Protein AF-A0A9P0A9Q8-F1 (afdb_monomer_lite)

Structure (mmCIF, N/CA/C/O backbone):
data_AF-A0A9P0A9Q8-F1
#
_entry.id   AF-A0A9P0A9Q8-F1
#
loop_
_atom_site.group_PDB
_atom_site.id
_atom_site.type_symbol
_atom_site.label_atom_id
_atom_site.label_alt_id
_atom_site.label_comp_id
_atom_site.label_asym_id
_atom_site.label_entity_id
_atom_site.label_seq_id
_atom_site.pdbx_PDB_ins_code
_atom_site.Cartn_x
_atom_site.Cartn_y
_atom_site.Cartn_z
_atom_site.occupancy
_atom_site.B_iso_or_equiv
_atom_site.auth_seq_id
_atom_site.auth_comp_id
_atom_site.auth_asym_id
_atom_site.auth_atom_id
_atom_site.pdbx_PDB_model_num
ATOM 1 N N . MET A 1 1 ? 117.261 -25.943 25.178 1.00 34.69 1 MET A N 1
ATOM 2 C CA . MET A 1 1 ? 118.106 -25.324 24.130 1.00 34.69 1 MET A CA 1
ATOM 3 C C . MET A 1 1 ? 117.208 -24.436 23.273 1.00 34.69 1 MET A C 1
ATOM 5 O O . MET A 1 1 ? 116.091 -24.848 23.000 1.00 34.69 1 MET A O 1
ATOM 9 N N . LYS A 1 2 ? 117.637 -23.196 22.999 1.00 43.34 2 LYS A N 1
ATOM 10 C CA . LYS A 1 2 ? 116.862 -22.079 22.409 1.00 43.34 2 LYS A CA 1
ATOM 11 C C . LYS A 1 2 ? 116.167 -22.430 21.083 1.00 43.34 2 LYS A C 1
ATOM 13 O O . LYS A 1 2 ? 116.760 -23.162 20.303 1.00 43.34 2 LYS A O 1
ATOM 18 N N . LEU A 1 3 ? 115.035 -21.776 20.786 1.00 31.19 3 LEU A N 1
ATOM 19 C CA . LEU A 1 3 ? 114.834 -20.967 19.567 1.00 31.19 3 LEU A CA 1
ATOM 20 C C . LEU A 1 3 ? 113.543 -20.125 19.640 1.00 31.19 3 LEU A C 1
ATOM 22 O O . LEU A 1 3 ? 112.732 -20.263 20.548 1.00 31.19 3 LEU A O 1
ATOM 26 N N . HIS A 1 4 ? 113.464 -19.161 18.732 1.00 34.66 4 HIS A N 1
ATOM 27 C CA . HIS A 1 4 ? 112.861 -17.837 18.846 1.00 34.66 4 HIS A CA 1
ATOM 28 C C . HIS A 1 4 ? 111.824 -17.619 17.721 1.00 34.66 4 HIS A C 1
ATOM 30 O O . HIS A 1 4 ? 111.912 -18.270 16.687 1.00 34.66 4 HIS A O 1
ATOM 36 N N . CYS A 1 5 ? 111.001 -16.575 17.878 1.00 35.25 5 CYS A N 1
ATOM 37 C CA . CYS A 1 5 ? 110.480 -15.686 16.820 1.00 35.25 5 CYS A CA 1
ATOM 38 C C . CYS A 1 5 ? 109.130 -15.958 16.090 1.00 35.25 5 CYS A C 1
ATOM 40 O O . CYS A 1 5 ? 108.963 -16.885 15.309 1.00 35.25 5 CYS A O 1
ATOM 42 N N . SER A 1 6 ? 108.229 -14.980 16.302 1.00 36.12 6 SER A N 1
ATOM 43 C CA . SER A 1 6 ? 107.508 -14.126 15.325 1.00 36.12 6 SER A CA 1
ATOM 44 C C . SER A 1 6 ? 106.303 -14.623 14.501 1.00 36.12 6 SER A C 1
ATOM 46 O O . SER A 1 6 ? 106.448 -15.260 13.468 1.00 36.12 6 SER A O 1
ATOM 48 N N . LYS A 1 7 ? 105.124 -14.114 14.916 1.00 44.59 7 LYS A N 1
ATOM 49 C CA . LYS A 1 7 ? 104.084 -13.367 14.157 1.00 44.59 7 LYS A CA 1
ATOM 50 C C . LYS A 1 7 ? 103.981 -13.579 12.638 1.00 44.59 7 LYS A C 1
ATOM 52 O O . LYS A 1 7 ? 104.893 -13.173 11.937 1.00 44.59 7 LYS A O 1
ATOM 57 N N . TRP A 1 8 ? 102.757 -13.842 12.160 1.00 33.66 8 TRP A N 1
ATOM 58 C CA . TRP A 1 8 ? 102.160 -13.105 11.029 1.00 33.66 8 TRP A CA 1
ATOM 59 C C . TRP A 1 8 ? 100.666 -12.811 11.253 1.00 33.66 8 TRP A C 1
ATOM 61 O O . TRP A 1 8 ? 99.942 -13.586 11.871 1.00 33.66 8 TRP A O 1
ATOM 71 N N . ARG A 1 9 ? 100.260 -11.613 10.813 1.00 46.44 9 ARG A N 1
ATOM 72 C CA . ARG A 1 9 ? 98.947 -10.967 10.956 1.00 46.44 9 ARG A CA 1
ATOM 73 C C . ARG A 1 9 ? 98.056 -11.323 9.763 1.00 46.44 9 ARG A C 1
ATOM 75 O O . ARG A 1 9 ? 98.432 -11.001 8.642 1.00 46.44 9 ARG A O 1
ATOM 82 N N . SER A 1 10 ? 96.852 -11.835 10.003 1.00 43.28 10 SER A N 1
ATOM 83 C CA . SER A 1 10 ? 95.790 -11.903 8.981 1.00 43.28 10 SER A CA 1
ATOM 84 C C . SER A 1 10 ? 94.419 -12.163 9.627 1.00 43.28 10 SER A C 1
ATOM 86 O O . SER A 1 10 ? 93.754 -13.145 9.340 1.00 43.28 10 SER A O 1
ATOM 88 N N . GLY A 1 11 ? 93.999 -11.282 10.547 1.00 45.00 11 GLY A N 1
ATOM 89 C CA . GLY A 1 11 ? 92.686 -11.375 11.213 1.00 45.00 11 GLY A CA 1
ATOM 90 C C . GLY A 1 11 ? 91.667 -10.292 10.829 1.00 45.00 11 GLY A C 1
ATOM 91 O O . GLY A 1 11 ? 90.474 -10.504 11.000 1.00 45.00 11 GLY A O 1
ATOM 92 N N . CYS A 1 12 ? 92.086 -9.136 10.298 1.00 51.56 12 CYS A N 1
ATOM 93 C CA . CYS A 1 12 ? 91.191 -7.966 10.235 1.00 51.56 12 CYS A CA 1
ATOM 94 C C . CYS A 1 12 ? 90.348 -7.819 8.956 1.00 51.56 12 CYS A C 1
ATOM 96 O O . CYS A 1 12 ? 89.311 -7.169 9.013 1.00 51.56 12 CYS A O 1
ATOM 98 N N . ALA A 1 13 ? 90.722 -8.408 7.815 1.00 48.62 13 ALA A N 1
ATOM 99 C CA . ALA A 1 13 ? 89.947 -8.234 6.574 1.00 48.62 13 ALA A CA 1
ATOM 100 C C . ALA A 1 13 ? 88.711 -9.156 6.489 1.00 48.62 13 ALA A C 1
ATOM 102 O O . ALA A 1 13 ? 87.703 -8.794 5.889 1.00 48.62 13 ALA A O 1
ATOM 103 N N . TRP A 1 14 ? 88.760 -10.321 7.142 1.00 42.00 14 TRP A N 1
ATOM 104 C CA . TRP A 1 14 ? 87.655 -11.287 7.159 1.00 42.00 14 TRP A CA 1
ATOM 105 C C . TRP A 1 14 ? 86.498 -10.859 8.070 1.00 42.00 14 TRP A C 1
ATOM 107 O O . TRP A 1 14 ? 85.340 -11.133 7.768 1.00 42.00 14 TRP A O 1
ATOM 117 N N . LEU A 1 15 ? 86.786 -10.129 9.150 1.00 47.56 15 LEU A N 1
ATOM 118 C CA . LEU A 1 15 ? 85.760 -9.680 10.094 1.00 47.56 15 LEU A CA 1
ATOM 119 C C . LEU A 1 15 ? 84.823 -8.620 9.493 1.00 47.56 15 LEU A C 1
ATOM 121 O O . LEU A 1 15 ? 83.619 -8.696 9.725 1.00 47.56 15 LEU A O 1
ATOM 125 N N . HIS A 1 16 ? 85.327 -7.692 8.672 1.00 47.97 16 HIS A N 1
ATOM 126 C CA . HIS A 1 16 ? 84.487 -6.662 8.041 1.00 47.97 16 HIS A CA 1
ATOM 127 C C . HIS A 1 16 ? 83.590 -7.207 6.917 1.00 47.97 16 HIS A C 1
ATOM 129 O O . HIS A 1 16 ? 82.456 -6.756 6.770 1.00 47.97 16 HIS A O 1
ATOM 135 N N . PHE A 1 17 ? 84.055 -8.207 6.160 1.00 45.75 17 PHE A N 1
ATOM 136 C CA . PHE A 1 17 ? 83.265 -8.821 5.086 1.00 45.75 17 PHE A CA 1
ATOM 137 C C . PHE A 1 17 ? 82.135 -9.707 5.637 1.00 45.75 17 PHE A C 1
ATOM 139 O O . PHE A 1 17 ? 81.018 -9.685 5.126 1.00 45.75 17 PHE A O 1
ATOM 146 N N . ILE A 1 18 ? 82.389 -10.421 6.740 1.00 50.81 18 ILE A N 1
ATOM 147 C CA . ILE A 1 18 ? 81.377 -11.238 7.424 1.00 50.81 18 ILE A CA 1
ATOM 148 C C . ILE A 1 18 ? 80.288 -10.365 8.067 1.00 50.81 18 ILE A C 1
ATOM 150 O O . ILE A 1 18 ? 79.117 -10.724 7.989 1.00 50.81 18 ILE A O 1
ATOM 154 N N . HIS A 1 19 ? 80.631 -9.204 8.641 1.00 48.50 19 HIS A N 1
ATOM 155 C CA . HIS A 1 19 ? 79.625 -8.307 9.229 1.00 48.50 19 HIS A CA 1
ATOM 156 C C . HIS A 1 19 ? 78.649 -7.761 8.172 1.00 48.50 19 HIS A C 1
ATOM 158 O O . HIS A 1 19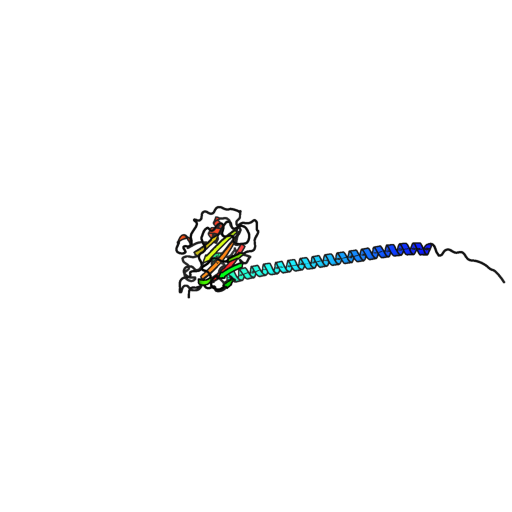 ? 77.442 -7.854 8.364 1.00 48.50 19 HIS A O 1
ATOM 164 N N . SER A 1 20 ? 79.139 -7.310 7.009 1.00 50.69 20 SER A N 1
ATOM 165 C CA . SER A 1 20 ? 78.271 -6.785 5.939 1.00 50.69 20 SER A CA 1
ATOM 166 C C . SER A 1 20 ? 77.347 -7.846 5.313 1.00 50.69 20 SER A C 1
ATOM 168 O O . SER A 1 20 ? 76.201 -7.538 4.980 1.00 50.69 20 SER A O 1
ATOM 170 N N . PHE A 1 21 ? 77.799 -9.099 5.181 1.00 52.47 21 PHE A N 1
ATOM 171 C CA . PHE A 1 21 ? 76.941 -10.206 4.732 1.00 52.47 21 PHE A CA 1
ATOM 172 C C . PHE A 1 21 ? 75.876 -10.573 5.770 1.00 52.47 21 PHE A C 1
ATOM 174 O O . PHE A 1 21 ? 74.731 -10.847 5.406 1.00 52.47 21 PHE A O 1
ATOM 181 N N . ASN A 1 22 ? 76.236 -10.548 7.055 1.00 57.59 22 ASN A N 1
ATOM 182 C CA . ASN A 1 22 ? 75.312 -10.850 8.142 1.00 57.59 22 ASN A CA 1
ATOM 183 C C . ASN A 1 22 ? 74.229 -9.765 8.268 1.00 57.59 22 ASN A C 1
ATOM 185 O O . ASN A 1 22 ? 73.054 -10.088 8.418 1.00 57.59 22 ASN A O 1
ATOM 189 N N . ASP A 1 23 ? 74.593 -8.492 8.098 1.00 58.31 23 ASP A N 1
ATOM 190 C CA . ASP A 1 23 ? 73.647 -7.373 8.133 1.00 58.31 23 ASP A CA 1
ATOM 191 C C . ASP A 1 23 ? 72.642 -7.425 6.967 1.00 58.31 23 ASP A C 1
ATOM 193 O O . ASP A 1 23 ? 71.440 -7.255 7.182 1.00 58.31 23 ASP A O 1
ATOM 197 N N . ASN A 1 24 ? 73.088 -7.755 5.748 1.00 60.50 24 ASN A N 1
ATOM 198 C CA . ASN A 1 24 ? 72.194 -7.940 4.597 1.00 60.50 24 ASN A CA 1
ATOM 199 C C . ASN A 1 24 ? 71.263 -9.156 4.757 1.00 60.50 24 ASN A C 1
ATOM 201 O O . ASN A 1 24 ? 70.087 -9.084 4.402 1.00 60.50 24 ASN A O 1
ATOM 205 N N . PHE A 1 25 ? 71.747 -10.259 5.335 1.00 61.31 25 PHE A N 1
ATOM 206 C CA . PHE A 1 25 ? 70.926 -11.440 5.626 1.00 61.31 25 PHE A CA 1
ATOM 207 C C . PHE A 1 25 ? 69.879 -11.163 6.723 1.00 61.31 25 PHE A C 1
ATOM 209 O O . PHE A 1 25 ? 68.719 -11.573 6.618 1.00 61.31 25 PHE A O 1
ATOM 216 N N . ILE A 1 26 ? 70.248 -10.390 7.748 1.00 63.72 26 ILE A N 1
ATOM 217 C CA . ILE A 1 26 ? 69.329 -9.913 8.791 1.00 63.72 26 ILE A CA 1
ATOM 218 C C . ILE A 1 26 ? 68.268 -8.967 8.200 1.00 63.72 26 ILE A C 1
ATOM 220 O O . ILE A 1 26 ? 67.110 -9.017 8.609 1.00 63.72 26 ILE A O 1
ATOM 224 N N . LEU A 1 27 ? 68.620 -8.118 7.230 1.00 60.56 27 LEU A N 1
ATOM 225 C CA . LEU A 1 27 ? 67.660 -7.237 6.554 1.00 60.56 27 LEU A CA 1
ATOM 226 C C . LEU A 1 27 ? 66.664 -8.014 5.677 1.00 60.56 27 LEU A C 1
ATOM 228 O O . LEU A 1 27 ? 65.471 -7.726 5.738 1.00 60.56 27 LEU A O 1
ATOM 232 N N . ILE A 1 28 ? 67.116 -9.028 4.931 1.00 62.66 28 ILE A N 1
ATOM 233 C CA . ILE A 1 28 ? 66.242 -9.887 4.107 1.00 62.66 28 ILE A CA 1
ATOM 234 C C . ILE A 1 28 ? 65.268 -10.679 4.988 1.00 62.66 28 ILE A C 1
ATOM 236 O O . ILE A 1 28 ? 64.064 -10.644 4.764 1.00 62.66 28 ILE A O 1
ATOM 240 N N . THR A 1 29 ? 65.752 -11.306 6.061 1.00 68.81 29 THR A N 1
ATOM 241 C CA . THR A 1 29 ? 64.891 -12.058 6.997 1.00 68.81 29 THR A CA 1
ATOM 242 C C . THR A 1 29 ? 63.903 -11.159 7.754 1.00 68.81 29 THR A C 1
ATOM 244 O O . THR A 1 29 ? 62.760 -11.551 8.018 1.00 68.81 29 THR A O 1
ATOM 247 N N . LYS A 1 30 ? 64.290 -9.915 8.066 1.00 68.69 30 LYS A N 1
ATOM 248 C CA . LYS A 1 30 ? 63.373 -8.892 8.595 1.00 68.69 30 LYS A CA 1
ATOM 249 C C . LYS A 1 30 ? 62.323 -8.472 7.565 1.00 68.69 30 LYS A C 1
ATOM 251 O O . LYS A 1 30 ? 61.169 -8.284 7.932 1.00 68.69 30 LYS A O 1
ATOM 256 N N . MET A 1 31 ? 62.694 -8.362 6.292 1.00 69.94 31 MET A N 1
ATOM 257 C CA . MET A 1 31 ? 61.766 -8.032 5.210 1.00 69.94 31 MET A CA 1
ATOM 258 C C . MET A 1 31 ? 60.777 -9.175 4.940 1.00 69.94 31 MET A C 1
ATOM 260 O O . MET A 1 31 ? 59.585 -8.915 4.824 1.00 69.94 31 MET A O 1
ATOM 264 N N . ASP A 1 32 ? 61.220 -10.434 4.950 1.00 73.69 32 ASP A N 1
ATOM 265 C CA . ASP A 1 32 ? 60.352 -11.609 4.777 1.00 73.69 32 ASP A CA 1
ATOM 266 C C . ASP A 1 32 ? 59.383 -11.801 5.950 1.00 73.69 32 ASP A C 1
ATOM 268 O O . ASP A 1 32 ? 58.201 -12.092 5.757 1.00 73.69 32 ASP A O 1
ATOM 272 N N . SER A 1 33 ? 59.851 -11.594 7.184 1.00 71.25 33 SER A N 1
ATOM 273 C CA . SER A 1 33 ? 58.978 -11.635 8.365 1.00 71.25 33 SER A CA 1
ATOM 274 C C . SER A 1 33 ? 57.978 -10.475 8.379 1.00 71.25 33 SER A C 1
ATOM 276 O O . SER A 1 33 ? 56.815 -10.674 8.742 1.00 71.25 33 SER A O 1
ATOM 278 N N . PHE A 1 34 ? 58.390 -9.293 7.913 1.00 73.56 34 PHE A N 1
ATOM 279 C CA . PHE A 1 34 ? 57.504 -8.151 7.722 1.00 73.56 34 PHE A CA 1
ATOM 280 C C . PHE A 1 34 ? 56.440 -8.432 6.651 1.00 73.56 34 PHE A C 1
ATOM 282 O O . PHE A 1 34 ? 55.251 -8.290 6.929 1.00 73.56 34 PHE A O 1
ATOM 289 N N . LEU A 1 35 ? 56.835 -8.918 5.471 1.00 72.88 35 LEU A N 1
ATOM 290 C CA . LEU A 1 35 ? 55.921 -9.298 4.389 1.00 72.88 35 LEU A CA 1
ATOM 291 C C . LEU A 1 35 ? 54.963 -10.419 4.818 1.00 72.88 35 LEU A C 1
ATOM 293 O O . LEU A 1 35 ? 53.766 -10.334 4.556 1.00 72.88 35 LEU A O 1
ATOM 297 N N . SER A 1 36 ? 55.446 -11.431 5.544 1.00 79.81 36 SER A N 1
ATOM 298 C CA . SER A 1 36 ? 54.609 -12.504 6.097 1.00 79.81 36 SER A CA 1
ATOM 299 C C . SER A 1 36 ? 53.567 -11.970 7.084 1.00 79.81 36 SER A C 1
ATOM 301 O O . SER A 1 36 ? 52.402 -12.363 7.030 1.00 79.81 36 SER A O 1
ATOM 303 N N . SER A 1 37 ? 53.963 -11.045 7.962 1.00 81.19 37 SER A N 1
ATOM 304 C CA . SER A 1 37 ? 53.050 -10.371 8.891 1.00 81.19 37 SER A CA 1
ATOM 305 C C . SER A 1 37 ? 52.003 -9.537 8.147 1.00 81.19 37 SER A C 1
ATOM 307 O O . SER A 1 37 ? 50.811 -9.632 8.439 1.00 81.19 37 SER A O 1
ATOM 309 N N . MET A 1 38 ? 52.422 -8.788 7.121 1.00 82.06 38 MET A N 1
ATOM 310 C CA . MET A 1 38 ? 51.505 -8.024 6.275 1.00 82.06 38 MET A CA 1
ATOM 311 C C . MET A 1 38 ? 50.490 -8.928 5.568 1.00 82.06 38 MET A C 1
ATOM 313 O O . MET A 1 38 ? 49.299 -8.633 5.604 1.00 82.06 38 MET A O 1
ATOM 317 N N . ILE A 1 39 ? 50.926 -10.052 4.992 1.00 84.88 39 ILE A N 1
ATOM 318 C CA . ILE A 1 39 ? 50.033 -11.020 4.338 1.00 84.88 39 ILE A CA 1
ATOM 319 C C . ILE A 1 39 ? 49.047 -11.617 5.346 1.00 84.88 39 ILE A C 1
ATOM 321 O O . ILE A 1 39 ? 47.854 -11.670 5.060 1.00 84.88 39 ILE A O 1
ATOM 325 N N . LYS A 1 40 ? 49.504 -12.009 6.543 1.00 85.00 40 LYS A N 1
ATOM 326 C CA . LYS A 1 40 ? 48.620 -12.529 7.601 1.00 85.00 40 LYS A CA 1
ATOM 327 C C . LYS A 1 40 ? 47.544 -11.518 7.987 1.00 85.00 40 LYS A C 1
ATOM 329 O O . LYS A 1 40 ? 46.378 -11.885 8.072 1.00 85.00 40 LYS A O 1
ATOM 334 N N . ASN A 1 41 ? 47.916 -10.250 8.156 1.00 86.12 41 ASN A N 1
ATOM 335 C CA . ASN A 1 41 ? 46.962 -9.188 8.473 1.00 86.12 41 ASN A CA 1
ATOM 336 C C . ASN A 1 41 ? 45.944 -8.980 7.344 1.00 86.12 41 ASN A C 1
ATOM 338 O O . ASN A 1 41 ? 44.759 -8.815 7.621 1.00 86.12 41 ASN A O 1
ATOM 342 N N . VAL A 1 42 ? 46.377 -9.032 6.079 1.00 88.75 42 VAL A N 1
ATOM 343 C CA . VAL A 1 42 ? 45.463 -8.944 4.929 1.00 88.75 42 VAL A CA 1
ATOM 344 C C . VAL A 1 42 ? 44.497 -10.130 4.904 1.00 88.75 42 VAL A C 1
ATOM 346 O O . VAL A 1 42 ? 43.302 -9.913 4.740 1.00 88.75 42 VAL A O 1
ATOM 349 N N . VAL A 1 43 ? 44.967 -11.362 5.127 1.00 89.69 43 VAL A N 1
ATOM 350 C CA . VAL A 1 43 ? 44.099 -12.554 5.178 1.00 89.69 43 VAL A CA 1
ATOM 351 C C . VAL A 1 43 ? 43.063 -12.435 6.298 1.00 89.69 43 VAL A C 1
ATOM 353 O O . VAL A 1 43 ? 41.879 -12.629 6.039 1.00 89.69 43 VAL A O 1
ATOM 356 N N . VAL A 1 44 ? 43.473 -12.019 7.502 1.00 89.88 44 VAL A N 1
ATOM 357 C CA . VAL A 1 44 ? 42.546 -11.801 8.629 1.00 89.88 44 VAL A CA 1
ATOM 358 C C . VAL A 1 44 ? 41.495 -10.739 8.290 1.00 89.88 44 VAL A C 1
ATOM 360 O O . VAL A 1 44 ? 40.318 -10.919 8.591 1.00 89.88 44 VAL A O 1
ATOM 363 N N . LEU A 1 45 ? 41.884 -9.643 7.632 1.00 86.12 45 LEU A N 1
ATOM 364 C CA . LEU A 1 45 ? 40.936 -8.611 7.201 1.00 86.12 45 LEU A CA 1
ATOM 365 C C . LEU A 1 45 ? 39.950 -9.130 6.148 1.00 86.12 45 LEU A C 1
ATOM 367 O O . LEU A 1 45 ? 38.765 -8.801 6.221 1.00 86.12 45 LEU A O 1
ATOM 371 N N . VAL A 1 46 ? 40.407 -9.952 5.198 1.00 89.56 46 VAL A N 1
ATOM 372 C CA . VAL A 1 46 ? 39.520 -10.593 4.216 1.00 89.56 46 VAL A CA 1
ATOM 373 C C . VAL A 1 46 ? 38.545 -11.543 4.911 1.00 89.56 46 VAL A C 1
ATOM 375 O O . VAL A 1 46 ? 37.350 -11.484 4.633 1.00 89.56 46 VAL A O 1
ATOM 378 N N . GLU A 1 47 ? 39.004 -12.370 5.850 1.00 91.00 47 GLU A N 1
ATOM 379 C CA . GLU A 1 47 ? 38.143 -13.288 6.608 1.00 91.00 47 GLU A CA 1
ATOM 380 C C . GLU A 1 47 ? 37.091 -12.545 7.444 1.00 91.00 47 GLU A C 1
ATOM 382 O O . GLU A 1 47 ? 35.911 -12.898 7.400 1.00 91.00 47 GLU A O 1
ATOM 387 N N . LEU A 1 48 ? 37.482 -11.472 8.142 1.00 85.12 48 LEU A N 1
ATOM 388 C CA . LEU A 1 48 ? 36.560 -10.618 8.899 1.00 85.12 48 LEU A CA 1
ATOM 389 C C . LEU A 1 48 ? 35.522 -9.950 7.989 1.00 85.12 48 LEU A C 1
ATOM 391 O O . LEU A 1 48 ? 34.340 -9.895 8.331 1.00 85.12 48 LEU A O 1
ATOM 395 N N . PHE A 1 49 ? 35.943 -9.470 6.817 1.00 88.19 49 PHE A N 1
ATOM 396 C CA . PHE A 1 49 ? 35.038 -8.872 5.840 1.00 88.19 49 PHE A CA 1
ATOM 397 C C . PHE A 1 49 ? 34.039 -9.894 5.281 1.00 88.19 49 PHE A C 1
ATOM 399 O O . PHE A 1 49 ? 32.840 -9.615 5.206 1.00 88.19 49 PHE A O 1
ATOM 406 N N . LEU A 1 50 ? 34.509 -11.095 4.930 1.00 88.88 50 LEU A N 1
ATOM 407 C CA . LEU A 1 50 ? 33.650 -12.185 4.465 1.00 88.88 50 LEU A CA 1
ATOM 408 C C . LEU A 1 50 ? 32.646 -12.607 5.547 1.00 88.88 50 LEU A C 1
ATOM 410 O O . LEU A 1 50 ? 31.466 -12.786 5.239 1.00 88.88 50 LEU A O 1
ATOM 414 N N . ALA A 1 51 ? 33.075 -12.700 6.809 1.00 85.25 51 ALA A N 1
ATOM 415 C CA . ALA A 1 51 ? 32.203 -13.030 7.935 1.00 85.25 51 ALA A CA 1
ATOM 416 C C . ALA A 1 51 ? 31.110 -11.969 8.157 1.00 85.25 51 ALA A C 1
ATOM 418 O O . ALA A 1 51 ? 29.931 -12.316 8.253 1.00 85.25 51 ALA A O 1
ATOM 419 N N . ALA A 1 52 ? 31.473 -10.681 8.154 1.00 80.62 52 ALA A N 1
ATOM 420 C CA . ALA A 1 52 ? 30.518 -9.580 8.291 1.00 80.62 52 ALA A CA 1
ATOM 421 C C . ALA A 1 52 ? 29.503 -9.540 7.133 1.00 80.62 52 ALA A C 1
ATOM 423 O O . ALA A 1 52 ? 28.312 -9.295 7.341 1.00 80.62 52 ALA A O 1
ATOM 424 N N . SER A 1 53 ? 29.954 -9.819 5.905 1.00 80.38 53 SER A N 1
ATOM 425 C CA . SER A 1 53 ? 29.069 -9.923 4.739 1.00 80.38 53 SER A CA 1
ATOM 426 C C . SER A 1 53 ? 28.085 -11.091 4.886 1.00 80.38 53 SER A C 1
ATOM 428 O O . SER A 1 53 ? 26.881 -10.914 4.691 1.00 80.38 53 SER A O 1
ATOM 430 N N . ALA A 1 54 ? 28.559 -12.262 5.323 1.00 76.12 54 ALA A N 1
ATOM 431 C CA . ALA A 1 54 ? 27.717 -13.435 5.550 1.00 76.12 54 ALA A CA 1
ATOM 432 C C . ALA A 1 54 ? 26.666 -13.217 6.656 1.00 76.12 54 ALA A C 1
ATOM 434 O O . ALA A 1 54 ? 25.525 -13.657 6.511 1.00 76.12 54 ALA A O 1
ATOM 435 N N . GLU A 1 55 ? 27.009 -12.520 7.742 1.00 73.75 55 GLU A N 1
ATOM 436 C CA . GLU A 1 55 ? 26.057 -12.174 8.806 1.00 73.75 55 GLU A CA 1
ATOM 437 C C . GLU A 1 55 ? 24.961 -11.223 8.302 1.00 73.75 55 GLU A C 1
ATOM 439 O O . GLU A 1 55 ? 23.773 -11.457 8.538 1.00 73.75 55 GLU A O 1
ATOM 444 N N . LYS A 1 56 ? 25.336 -10.207 7.515 1.00 66.94 56 LYS A N 1
ATOM 445 C CA . LYS A 1 56 ? 24.384 -9.288 6.876 1.00 66.94 56 LYS A CA 1
ATOM 446 C C . LYS A 1 56 ? 23.430 -10.019 5.924 1.00 66.94 56 LYS A C 1
ATOM 448 O O . LYS A 1 56 ? 22.234 -9.724 5.919 1.00 66.94 56 LYS A O 1
ATOM 453 N N . VAL A 1 57 ? 23.934 -10.989 5.156 1.00 69.38 57 VAL A N 1
ATOM 454 C CA . VAL A 1 57 ? 23.112 -11.840 4.279 1.00 69.38 57 VAL A CA 1
ATOM 455 C C . VAL A 1 57 ? 22.136 -12.688 5.100 1.00 69.38 57 VAL A C 1
ATOM 457 O O . VAL A 1 57 ? 20.935 -12.625 4.840 1.00 69.38 57 VAL A O 1
ATOM 460 N N . LYS A 1 58 ? 22.596 -13.386 6.147 1.00 63.28 58 LYS A N 1
ATOM 461 C CA . LYS A 1 58 ? 21.727 -14.196 7.026 1.00 63.28 58 LYS A CA 1
ATOM 462 C C . LYS A 1 58 ? 20.626 -13.370 7.693 1.00 63.28 58 LYS A C 1
ATOM 464 O O . LYS A 1 58 ? 19.476 -13.798 7.737 1.00 63.28 58 LYS A O 1
ATOM 469 N N . LEU A 1 59 ? 20.949 -12.170 8.176 1.00 58.78 59 LEU A N 1
ATOM 470 C CA . LEU A 1 59 ? 19.964 -11.246 8.748 1.00 58.78 59 LEU A CA 1
ATOM 471 C C . LEU A 1 59 ? 18.934 -10.786 7.706 1.00 58.78 59 LEU A C 1
ATOM 473 O O . LEU A 1 59 ? 17.762 -10.636 8.041 1.00 58.78 59 LEU A O 1
ATOM 477 N N . SER A 1 60 ? 19.348 -10.600 6.448 1.00 65.94 60 SER A N 1
ATOM 478 C CA . SER A 1 60 ? 18.445 -10.228 5.351 1.00 65.94 60 SER A CA 1
ATOM 479 C C . SER A 1 60 ? 17.525 -11.367 4.893 1.00 65.94 60 SER A C 1
ATOM 481 O O . SER A 1 60 ? 16.388 -11.127 4.500 1.00 65.94 60 SER A O 1
ATOM 483 N N . GLU A 1 61 ? 17.974 -12.620 4.956 1.00 64.31 61 GLU A N 1
ATOM 484 C CA . GLU A 1 61 ? 17.123 -13.780 4.665 1.00 64.31 61 GLU A CA 1
ATOM 485 C C . GLU A 1 61 ? 16.144 -14.040 5.807 1.00 64.31 61 GLU A C 1
ATOM 487 O O . GLU A 1 61 ? 14.953 -14.240 5.577 1.00 64.31 61 GLU A O 1
ATOM 492 N N . MET A 1 62 ? 16.622 -13.946 7.048 1.00 64.19 62 MET A N 1
ATOM 493 C CA . MET A 1 62 ? 15.773 -14.056 8.227 1.00 64.19 62 MET A CA 1
ATOM 494 C C . MET A 1 62 ? 14.730 -12.931 8.273 1.00 64.19 62 MET A C 1
ATOM 496 O O . MET A 1 62 ? 13.582 -13.187 8.626 1.00 64.19 62 MET A O 1
ATOM 500 N N . SER A 1 63 ? 15.067 -11.710 7.839 1.00 79.56 63 SER A N 1
ATOM 501 C CA . SER A 1 63 ? 14.083 -10.627 7.729 1.00 79.56 63 SER A CA 1
ATOM 502 C C . SER A 1 63 ? 13.032 -10.888 6.645 1.00 79.56 63 SER A C 1
ATOM 504 O O . SER A 1 63 ? 11.859 -10.624 6.895 1.00 79.56 63 SER A O 1
ATOM 506 N N . ARG A 1 64 ? 13.394 -11.476 5.494 1.00 84.44 64 ARG A N 1
ATOM 507 C CA . ARG A 1 64 ? 12.424 -11.907 4.463 1.00 84.44 64 ARG A CA 1
ATOM 508 C C . ARG A 1 64 ? 11.445 -12.949 4.994 1.00 84.44 64 ARG A C 1
ATOM 510 O O . ARG A 1 64 ? 10.243 -12.802 4.800 1.00 84.44 64 ARG A O 1
ATOM 517 N N . VAL A 1 65 ? 11.948 -13.957 5.710 1.00 86.94 65 VAL A N 1
ATOM 518 C CA . VAL A 1 65 ? 11.105 -14.984 6.345 1.00 86.94 65 VAL A CA 1
ATOM 519 C C . VAL A 1 65 ? 10.155 -14.356 7.366 1.00 86.94 65 VAL A C 1
ATOM 521 O O . VAL A 1 65 ? 8.979 -14.707 7.397 1.00 86.94 65 VAL A O 1
ATOM 524 N N . MET A 1 66 ? 10.627 -13.395 8.167 1.00 87.94 66 MET A N 1
ATOM 525 C CA . MET A 1 66 ? 9.772 -12.677 9.120 1.00 87.94 66 MET A CA 1
ATOM 526 C C . MET A 1 66 ? 8.686 -11.848 8.426 1.00 87.94 66 MET A C 1
ATOM 528 O O . MET A 1 66 ? 7.547 -11.848 8.887 1.00 87.94 66 MET A O 1
ATOM 532 N N . ILE A 1 67 ? 9.012 -11.178 7.315 1.00 92.12 67 ILE A N 1
ATOM 533 C CA . ILE A 1 67 ? 8.021 -10.454 6.507 1.00 92.12 67 ILE A CA 1
ATOM 534 C C . ILE A 1 67 ? 6.953 -11.433 6.021 1.00 92.12 67 ILE A C 1
ATOM 536 O O . ILE A 1 67 ? 5.776 -11.233 6.303 1.00 92.12 67 ILE A O 1
ATOM 540 N N . GLU A 1 68 ? 7.346 -12.523 5.362 1.00 92.62 68 GLU A N 1
ATOM 541 C CA . GLU A 1 68 ? 6.396 -13.515 4.855 1.00 92.62 68 GLU A CA 1
ATOM 542 C C . GLU A 1 68 ? 5.522 -14.112 5.966 1.00 92.62 68 GLU A C 1
ATOM 544 O O . GLU A 1 68 ? 4.311 -14.263 5.794 1.00 92.62 68 GLU A O 1
ATOM 549 N N . MET A 1 69 ? 6.115 -14.408 7.123 1.00 92.12 69 MET A N 1
ATOM 550 C CA . MET A 1 69 ? 5.398 -14.923 8.285 1.00 92.12 69 MET A CA 1
ATOM 551 C C . MET A 1 69 ? 4.316 -13.949 8.759 1.00 92.12 69 MET A C 1
ATOM 553 O O . MET A 1 69 ? 3.180 -14.373 8.970 1.00 92.12 69 MET A O 1
ATOM 557 N N . GLU A 1 70 ? 4.626 -12.654 8.877 1.00 94.12 70 GLU A N 1
ATOM 558 C CA . GLU A 1 70 ? 3.636 -11.638 9.251 1.00 94.12 70 GLU A CA 1
ATOM 559 C C . GLU A 1 70 ? 2.548 -11.480 8.178 1.00 94.12 70 GLU A C 1
ATOM 561 O O . GLU A 1 70 ? 1.361 -11.408 8.500 1.00 94.12 70 GLU A O 1
ATOM 566 N N . LEU A 1 71 ? 2.908 -11.523 6.893 1.00 95.56 71 LEU A N 1
ATOM 567 C CA . LEU A 1 71 ? 1.925 -11.459 5.809 1.00 95.56 71 LEU A CA 1
ATOM 568 C C . LEU A 1 71 ? 0.964 -12.651 5.825 1.00 95.56 71 LEU A C 1
ATOM 570 O O . LEU A 1 71 ? -0.240 -12.454 5.663 1.00 95.56 71 LEU A O 1
ATOM 574 N N . ARG A 1 72 ? 1.464 -13.873 6.042 1.00 95.44 72 ARG A N 1
ATOM 575 C CA . ARG A 1 72 ? 0.635 -15.087 6.137 1.00 95.44 72 ARG A CA 1
ATOM 576 C C . ARG A 1 72 ? -0.225 -15.081 7.396 1.00 95.44 72 ARG A C 1
ATOM 578 O O . ARG A 1 72 ? -1.423 -15.336 7.322 1.00 95.44 72 ARG A O 1
ATOM 585 N N . LYS A 1 73 ? 0.355 -14.724 8.545 1.00 96.06 73 LYS A N 1
ATOM 586 C CA . LYS A 1 73 ? -0.348 -14.614 9.834 1.00 96.06 73 LYS A CA 1
ATOM 587 C C . LYS A 1 73 ? -1.550 -13.672 9.758 1.00 96.06 73 LYS A C 1
ATOM 589 O O . LYS A 1 73 ? -2.602 -13.975 10.313 1.00 96.06 73 LYS A O 1
ATOM 594 N N . HIS A 1 74 ? -1.408 -12.553 9.051 1.00 96.88 74 HIS A N 1
ATOM 595 C CA . HIS A 1 74 ? -2.468 -11.557 8.880 1.00 96.88 74 HIS A CA 1
ATOM 596 C C . HIS A 1 74 ? -3.315 -11.765 7.608 1.00 96.88 74 HIS A C 1
ATOM 598 O O . HIS A 1 74 ? -4.207 -10.965 7.300 1.00 96.88 74 HIS A O 1
ATOM 604 N N . GLY A 1 75 ? -3.067 -12.853 6.872 1.00 96.38 75 GLY A N 1
ATOM 605 C CA . GLY A 1 75 ? -3.797 -13.236 5.667 1.00 96.38 75 GLY A CA 1
ATOM 606 C C . GLY A 1 75 ? -3.563 -12.326 4.464 1.00 96.38 75 GLY A C 1
ATOM 607 O O . GLY A 1 75 ? -4.317 -12.419 3.508 1.00 96.38 75 GLY A O 1
ATOM 608 N N . ILE A 1 76 ? -2.565 -11.435 4.487 1.00 96.88 76 ILE A N 1
ATOM 609 C CA . ILE A 1 76 ? -2.184 -10.621 3.316 1.00 96.88 76 ILE A CA 1
ATOM 610 C C . ILE A 1 76 ? -1.756 -11.535 2.164 1.00 96.88 76 ILE A C 1
ATOM 612 O O . ILE A 1 76 ? -2.119 -11.307 1.010 1.00 96.88 76 ILE A O 1
ATOM 616 N N . ILE A 1 77 ? -1.040 -12.604 2.514 1.00 95.56 77 ILE A N 1
ATOM 617 C CA . ILE A 1 77 ? -0.938 -13.818 1.709 1.00 95.56 77 ILE A CA 1
ATOM 618 C C . ILE A 1 77 ? -2.003 -14.792 2.246 1.00 95.56 77 ILE A C 1
ATOM 620 O O . ILE A 1 77 ? -1.962 -15.090 3.443 1.00 95.56 77 ILE A O 1
ATOM 624 N N . PRO A 1 78 ? -2.943 -15.297 1.425 1.00 95.31 78 PRO A N 1
ATOM 625 C CA . PRO A 1 78 ? -3.032 -15.128 -0.029 1.00 95.31 78 PRO A CA 1
ATOM 626 C C . PRO A 1 78 ? -3.889 -13.940 -0.496 1.00 95.31 78 PRO A C 1
ATOM 628 O O . PRO A 1 78 ? -3.937 -13.684 -1.697 1.00 95.31 78 PRO A O 1
ATOM 631 N N . ASP A 1 79 ? -4.587 -13.233 0.401 1.00 95.75 79 ASP A N 1
ATOM 632 C CA . ASP A 1 79 ? -5.717 -12.372 0.019 1.00 95.75 79 ASP A CA 1
ATOM 633 C C . ASP A 1 79 ? -5.389 -11.303 -1.029 1.00 95.75 79 ASP A C 1
ATOM 635 O O . ASP A 1 79 ? -6.200 -11.082 -1.933 1.00 95.75 79 ASP A O 1
ATOM 639 N N . VAL A 1 80 ? -4.228 -10.654 -0.904 1.00 96.19 80 VAL A N 1
ATOM 640 C CA . VAL A 1 80 ? -3.840 -9.487 -1.712 1.00 96.19 80 VAL A CA 1
ATOM 641 C C . VAL A 1 80 ? -2.746 -9.849 -2.709 1.00 96.19 80 VAL A C 1
ATOM 643 O O . VAL A 1 80 ? -2.923 -9.683 -3.912 1.00 96.19 80 VAL A O 1
ATOM 646 N N . VAL A 1 81 ? -1.628 -10.409 -2.246 1.00 91.25 81 VAL A N 1
ATOM 647 C CA . VAL A 1 81 ? -0.469 -10.683 -3.120 1.00 91.25 81 VAL A CA 1
ATOM 648 C C . VAL A 1 81 ? -0.511 -12.070 -3.775 1.00 91.25 81 VAL A C 1
ATOM 650 O O . VAL A 1 81 ? 0.147 -12.284 -4.781 1.00 91.25 81 VAL A O 1
ATOM 653 N N . GLY A 1 82 ? -1.331 -13.003 -3.278 1.00 90.19 82 GLY A N 1
ATOM 654 C CA . GLY A 1 82 ? -1.342 -14.397 -3.741 1.00 90.19 82 GLY A CA 1
ATOM 655 C C . GLY A 1 82 ? -0.217 -15.257 -3.144 1.00 90.19 82 GLY A C 1
ATOM 656 O O . GLY A 1 82 ? 0.680 -14.764 -2.464 1.00 90.19 82 GLY A O 1
ATOM 657 N N . ASP A 1 83 ? -0.275 -16.573 -3.363 1.00 82.00 83 ASP A N 1
ATOM 658 C CA . ASP A 1 83 ? 0.583 -17.544 -2.659 1.00 82.00 83 ASP A CA 1
ATOM 659 C C . ASP A 1 83 ? 2.042 -17.605 -3.132 1.00 82.00 83 ASP A C 1
ATOM 661 O O . ASP A 1 83 ? 2.914 -18.021 -2.367 1.00 82.00 83 ASP A O 1
ATOM 665 N N . MET A 1 84 ? 2.312 -17.196 -4.375 1.00 67.75 84 MET A N 1
ATOM 666 C CA . MET A 1 84 ? 3.621 -17.350 -5.032 1.00 67.75 84 MET A CA 1
ATOM 667 C C . MET A 1 84 ? 4.450 -16.055 -5.049 1.00 67.75 84 MET A C 1
ATOM 669 O O . MET A 1 84 ? 5.585 -16.047 -5.525 1.00 67.75 84 MET A O 1
ATOM 673 N N . GLU A 1 85 ? 3.904 -14.955 -4.527 1.00 71.12 85 GLU A N 1
ATOM 674 C CA . GLU A 1 85 ? 4.437 -13.602 -4.724 1.00 71.12 85 GLU A CA 1
ATOM 675 C C . GLU A 1 85 ? 4.734 -12.902 -3.395 1.00 71.12 85 GLU A C 1
ATOM 677 O O . GLU A 1 85 ? 4.252 -11.809 -3.108 1.00 71.12 85 GLU A O 1
ATOM 682 N N . SER A 1 86 ? 5.560 -13.545 -2.566 1.00 83.81 86 SER A N 1
ATOM 683 C CA . SER A 1 86 ? 6.000 -12.972 -1.292 1.00 83.81 86 SER A CA 1
ATOM 684 C C . SER A 1 86 ? 6.925 -11.757 -1.531 1.00 83.81 86 SER A C 1
ATOM 686 O O . SER A 1 86 ? 7.998 -11.909 -2.147 1.00 83.81 86 SER A O 1
ATOM 688 N N . PRO A 1 87 ? 6.530 -10.547 -1.083 1.00 86.81 87 PRO A N 1
ATOM 689 C CA . PRO A 1 87 ? 7.390 -9.376 -1.075 1.00 86.81 87 PRO A CA 1
ATOM 690 C C . PRO A 1 87 ? 8.515 -9.561 -0.059 1.00 86.81 87 PRO A C 1
ATOM 692 O O . PRO A 1 87 ? 8.303 -9.982 1.075 1.00 86.81 87 PRO A O 1
ATOM 695 N N . ASN A 1 88 ? 9.725 -9.180 -0.457 1.00 85.62 88 ASN A N 1
ATOM 696 C CA . ASN A 1 88 ? 10.932 -9.454 0.323 1.00 85.62 88 ASN A CA 1
ATOM 697 C C . ASN A 1 88 ? 11.390 -8.276 1.191 1.00 85.62 88 ASN A C 1
ATOM 699 O O . ASN A 1 88 ? 12.365 -8.407 1.929 1.00 85.62 88 ASN A O 1
ATOM 703 N N . ASN A 1 89 ? 10.745 -7.115 1.072 1.00 92.94 89 ASN A N 1
ATOM 704 C CA . ASN A 1 89 ? 11.185 -5.899 1.740 1.00 92.94 89 ASN A CA 1
ATOM 705 C C . ASN A 1 89 ? 10.044 -5.194 2.476 1.00 92.94 89 ASN A C 1
ATOM 707 O O . ASN A 1 89 ? 8.871 -5.306 2.124 1.00 92.94 89 ASN A O 1
ATOM 711 N N . LEU A 1 90 ? 10.425 -4.426 3.492 1.00 93.88 90 LEU A N 1
ATOM 712 C CA . LEU A 1 90 ? 9.534 -3.569 4.264 1.00 93.88 90 LEU A CA 1
ATOM 713 C C . LEU A 1 90 ? 9.425 -2.187 3.609 1.00 93.88 90 LEU A C 1
ATOM 715 O O . LEU A 1 90 ? 10.447 -1.578 3.288 1.00 93.88 90 LEU A O 1
ATOM 719 N N . ILE A 1 91 ? 8.206 -1.655 3.514 1.00 97.25 91 ILE A N 1
ATOM 720 C CA . ILE A 1 91 ? 7.987 -0.223 3.267 1.00 97.25 91 ILE A CA 1
ATOM 721 C C . ILE A 1 91 ? 8.025 0.518 4.609 1.00 97.25 91 ILE A C 1
ATOM 723 O O . ILE A 1 91 ? 7.242 0.224 5.515 1.00 97.25 91 ILE A O 1
ATOM 727 N N . LYS A 1 92 ? 8.899 1.513 4.751 1.00 97.88 92 LYS A N 1
ATOM 728 C CA . LYS A 1 92 ? 8.901 2.429 5.897 1.00 97.88 92 LYS A CA 1
ATOM 729 C C . LYS A 1 92 ? 7.886 3.535 5.644 1.00 97.88 92 LYS A C 1
ATOM 731 O O . LYS A 1 92 ? 8.088 4.359 4.758 1.00 97.88 92 LYS A O 1
ATOM 736 N N . ILE A 1 93 ? 6.808 3.551 6.424 1.00 98.44 93 ILE A N 1
ATOM 737 C CA . ILE A 1 93 ? 5.713 4.517 6.281 1.00 98.44 93 ILE A CA 1
ATOM 738 C C . ILE A 1 93 ? 5.555 5.286 7.586 1.00 98.44 93 ILE A C 1
ATOM 740 O O . ILE A 1 93 ? 5.398 4.688 8.658 1.00 98.44 93 ILE A O 1
ATOM 744 N N . THR A 1 94 ? 5.551 6.609 7.465 1.00 98.12 94 THR A N 1
ATOM 745 C CA . THR A 1 94 ? 5.434 7.539 8.585 1.00 98.12 94 THR A CA 1
ATOM 746 C C . THR A 1 94 ? 4.318 8.542 8.321 1.00 98.12 94 THR A C 1
ATOM 748 O O . THR A 1 94 ? 4.260 9.147 7.250 1.00 98.12 94 THR A O 1
ATOM 751 N N . TYR A 1 95 ? 3.462 8.748 9.320 1.00 97.50 95 TYR A N 1
ATOM 752 C CA . TYR A 1 95 ? 2.474 9.824 9.350 1.00 97.50 95 TYR A CA 1
ATOM 753 C C . TYR A 1 95 ? 2.856 10.815 10.444 1.00 97.50 95 TYR A C 1
ATOM 755 O O . TYR A 1 95 ? 2.921 10.446 11.617 1.00 97.50 95 TYR A O 1
ATOM 763 N N . THR A 1 96 ? 3.089 12.071 10.079 1.00 95.88 96 THR A N 1
ATOM 764 C CA . THR A 1 96 ? 3.224 13.170 11.044 1.00 95.88 96 THR A CA 1
ATOM 765 C C . THR A 1 96 ? 1.869 13.840 11.201 1.00 95.88 96 THR A C 1
ATOM 767 O O . THR A 1 96 ? 1.296 14.291 10.213 1.00 95.88 96 THR A O 1
ATOM 770 N N . ILE A 1 97 ? 1.355 13.894 12.427 1.00 93.31 97 ILE A N 1
ATOM 771 C CA . ILE A 1 97 ? 0.013 14.390 12.734 1.00 93.31 97 ILE A CA 1
ATOM 772 C C . ILE A 1 97 ? 0.111 15.882 13.065 1.00 93.31 97 ILE A C 1
ATOM 774 O O . ILE A 1 97 ? 0.559 16.214 14.169 1.00 93.31 97 ILE A O 1
ATOM 778 N N . PRO A 1 98 ? -0.308 16.795 12.163 1.00 81.75 98 PRO A N 1
ATOM 779 C CA . PRO A 1 98 ? -0.019 18.223 12.316 1.00 81.75 98 PRO A CA 1
ATOM 780 C C . PRO A 1 98 ? -0.565 18.801 13.625 1.00 81.75 98 PRO A C 1
ATOM 782 O O . PRO A 1 98 ? 0.118 19.553 14.310 1.00 81.75 98 PRO A O 1
ATOM 785 N N . ASN A 1 99 ? -1.767 18.374 14.019 1.00 82.62 99 ASN A N 1
ATOM 786 C CA . ASN A 1 99 ? -2.481 18.927 15.172 1.00 82.62 99 ASN A CA 1
ATOM 787 C C . ASN A 1 99 ? -2.047 18.338 16.523 1.00 82.62 99 ASN A C 1
ATOM 789 O O . ASN A 1 99 ? -2.477 18.834 17.559 1.00 82.62 99 ASN A O 1
ATOM 793 N N . LYS A 1 100 ? -1.247 17.264 16.528 1.00 85.56 100 LYS A N 1
ATOM 794 C CA . LYS A 1 100 ? -0.843 16.559 17.759 1.00 85.56 100 LYS A CA 1
ATOM 795 C C . LYS A 1 100 ? 0.659 16.639 18.035 1.00 85.56 100 LYS A C 1
ATOM 797 O O . LYS A 1 100 ? 1.086 16.267 19.117 1.00 85.56 100 LYS A O 1
ATOM 802 N N . ASN A 1 101 ? 1.461 17.113 17.074 1.00 87.06 101 ASN A N 1
ATOM 803 C CA . ASN A 1 101 ? 2.926 16.999 17.103 1.00 87.06 101 ASN A CA 1
ATOM 804 C C . ASN A 1 101 ? 3.397 15.554 17.374 1.00 87.06 101 ASN A C 1
ATOM 806 O O . ASN A 1 101 ? 4.391 15.299 18.051 1.00 87.06 101 ASN A O 1
ATOM 810 N N . GLU A 1 102 ? 2.641 14.588 16.857 1.00 93.56 102 GLU A N 1
ATOM 811 C CA . GLU A 1 102 ? 2.882 13.166 17.053 1.00 93.56 102 GLU A CA 1
ATOM 812 C C . GLU A 1 102 ? 3.220 12.504 15.723 1.00 93.56 102 GLU A C 1
ATOM 814 O O . GLU A 1 102 ? 2.802 12.947 14.653 1.00 93.56 102 GLU A O 1
ATOM 819 N N . THR A 1 103 ? 3.976 11.413 15.793 1.00 95.75 103 THR A N 1
ATOM 820 C CA . THR A 1 103 ? 4.320 10.603 14.627 1.00 95.75 103 THR A CA 1
ATOM 821 C C . THR A 1 103 ? 3.807 9.181 14.813 1.00 95.75 103 THR A C 1
ATOM 823 O O . THR A 1 103 ? 3.986 8.575 15.871 1.00 95.75 103 THR A O 1
ATOM 826 N N . ARG A 1 104 ? 3.162 8.640 13.779 1.00 96.56 104 ARG A N 1
ATOM 827 C CA . ARG A 1 104 ? 2.748 7.238 13.693 1.00 96.56 104 ARG A CA 1
ATOM 828 C C . ARG A 1 104 ? 3.612 6.510 12.680 1.00 96.56 104 ARG A C 1
ATOM 830 O O . ARG A 1 104 ? 3.945 7.052 11.629 1.00 96.56 104 ARG A O 1
ATOM 837 N N . PHE A 1 105 ? 3.921 5.261 12.995 1.00 97.06 105 PHE A N 1
ATOM 838 C CA . PHE A 1 105 ? 4.660 4.360 12.122 1.00 97.06 105 PHE A CA 1
ATOM 839 C C . PHE A 1 105 ? 3.765 3.184 11.756 1.00 97.06 105 PHE A C 1
ATOM 841 O O . PHE A 1 105 ? 3.076 2.648 12.625 1.00 97.06 105 PHE A O 1
ATOM 848 N N . VAL A 1 106 ? 3.812 2.759 10.499 1.00 97.69 106 VAL A N 1
ATOM 849 C CA . VAL A 1 106 ? 3.185 1.503 10.072 1.00 97.69 106 VAL A CA 1
ATOM 850 C C . VAL A 1 106 ? 4.147 0.351 10.356 1.00 97.69 106 VAL A C 1
ATOM 852 O O . VAL A 1 106 ? 5.325 0.411 9.993 1.00 97.69 106 VAL A O 1
ATOM 855 N N . ARG A 1 107 ? 3.666 -0.685 11.043 1.00 94.44 107 ARG A N 1
ATOM 856 C CA . ARG A 1 107 ? 4.452 -1.816 11.548 1.00 94.44 107 ARG A CA 1
ATOM 857 C C . ARG A 1 107 ? 3.611 -3.092 11.513 1.00 94.44 107 ARG A C 1
ATOM 859 O O . ARG A 1 107 ? 3.057 -3.462 12.543 1.00 94.44 107 ARG A O 1
ATOM 866 N N . PHE A 1 108 ? 3.520 -3.726 10.343 1.00 94.38 108 PHE A N 1
ATOM 867 C CA . PHE A 1 108 ? 2.925 -5.055 10.130 1.00 94.38 108 PHE A CA 1
ATOM 868 C C . PHE A 1 108 ? 1.741 -5.383 11.053 1.00 94.38 108 PHE A C 1
ATOM 870 O O . PHE A 1 108 ? 1.820 -6.252 11.916 1.00 94.38 108 PHE A O 1
ATOM 877 N N . GLY A 1 109 ? 0.636 -4.658 10.875 1.00 95.88 109 GLY A N 1
ATOM 878 C CA . GLY A 1 109 ? -0.607 -4.938 11.592 1.00 95.88 109 GLY A CA 1
ATOM 879 C C . GLY A 1 109 ? -0.734 -4.260 12.954 1.00 95.88 109 GLY A C 1
ATOM 880 O O . GLY A 1 109 ? -1.524 -4.706 13.782 1.00 95.88 109 GLY A O 1
ATOM 881 N N . ASN A 1 110 ? -0.007 -3.175 13.213 1.00 97.44 110 ASN A N 1
ATOM 882 C CA . ASN A 1 110 ? -0.355 -2.299 14.328 1.00 97.44 110 ASN A CA 1
ATOM 883 C C . ASN A 1 110 ? -1.695 -1.580 14.078 1.00 97.44 110 ASN A C 1
ATOM 885 O O . ASN A 1 110 ? -2.067 -1.330 12.933 1.00 97.44 110 ASN A O 1
ATOM 889 N N . ASP A 1 111 ? -2.406 -1.241 15.153 1.00 97.69 111 ASP A N 1
ATOM 890 C CA . ASP A 1 111 ? -3.649 -0.464 15.097 1.00 97.69 111 ASP A CA 1
ATOM 891 C C . ASP A 1 111 ? -3.327 1.031 14.970 1.00 97.69 111 ASP A C 1
ATOM 893 O O . ASP A 1 111 ? -2.536 1.573 15.752 1.00 97.69 111 ASP A O 1
ATOM 897 N N . LEU A 1 112 ? -3.923 1.691 13.979 1.00 97.25 112 LEU A N 1
ATOM 898 C CA . LEU A 1 112 ? -3.825 3.126 13.761 1.00 97.25 112 LEU A CA 1
ATOM 899 C C . LEU A 1 112 ? -5.223 3.741 13.665 1.00 97.25 112 LEU A C 1
ATOM 901 O O . LEU A 1 112 ? -6.107 3.252 12.964 1.00 97.25 112 LEU A O 1
ATOM 905 N N . GLN A 1 113 ? -5.404 4.867 14.351 1.00 95.50 113 GLN A N 1
ATOM 906 C CA . GLN A 1 113 ? -6.681 5.573 14.396 1.00 95.50 113 GLN A CA 1
ATOM 907 C C . GLN A 1 113 ? -6.971 6.258 13.052 1.00 95.50 113 GLN A C 1
ATOM 909 O O . GLN A 1 113 ? -6.159 7.089 12.641 1.00 95.50 113 GLN A O 1
ATOM 914 N N . PRO A 1 114 ? -8.125 6.008 12.397 1.00 95.94 114 PRO A N 1
ATOM 915 C CA . PRO A 1 114 ? -8.478 6.642 11.122 1.00 95.94 114 PRO A CA 1
ATOM 916 C C . PRO A 1 114 ? -8.323 8.167 11.111 1.00 95.94 114 PRO A C 1
ATOM 918 O O . PRO A 1 114 ? -7.831 8.740 10.143 1.00 95.94 114 PRO A O 1
ATOM 921 N N . THR A 1 115 ? -8.651 8.834 12.223 1.00 94.19 115 THR A N 1
ATOM 922 C CA . THR A 1 115 ? -8.535 10.295 12.357 1.00 94.19 115 THR A CA 1
ATOM 923 C C . THR A 1 115 ? -7.104 10.802 12.172 1.00 94.19 115 THR A C 1
ATOM 925 O O . THR A 1 115 ? -6.904 11.884 11.621 1.00 94.19 115 THR A O 1
ATOM 928 N N . ASP A 1 116 ? -6.106 10.017 12.593 1.00 95.06 116 ASP A N 1
ATOM 929 C CA . ASP A 1 116 ? -4.681 10.337 12.436 1.00 95.06 116 ASP A CA 1
ATOM 930 C C . ASP A 1 116 ? -4.212 10.126 10.980 1.00 95.06 116 ASP A C 1
ATOM 932 O O . ASP A 1 116 ? -3.151 10.595 10.581 1.00 95.06 116 ASP A O 1
ATOM 936 N N . LEU A 1 117 ? -5.006 9.443 10.156 1.00 95.81 117 LEU A N 1
ATOM 937 C CA . LEU A 1 117 ? -4.634 8.998 8.813 1.00 95.81 117 LEU A CA 1
ATOM 938 C C . LEU A 1 117 ? -5.418 9.720 7.708 1.00 95.81 117 LEU A C 1
ATOM 940 O O . LEU A 1 117 ? -5.385 9.308 6.550 1.00 95.81 117 LEU A O 1
ATOM 944 N N . SER A 1 118 ? -6.111 10.809 8.053 1.00 93.50 118 SER A N 1
ATOM 945 C CA . SER A 1 118 ? -6.891 11.617 7.101 1.00 93.50 118 SER A CA 1
ATOM 946 C C . SER A 1 118 ? -6.012 12.215 5.996 1.00 93.50 118 SER A C 1
ATOM 948 O O . SER A 1 118 ? -6.416 12.279 4.840 1.00 93.50 118 SER A O 1
ATOM 950 N N . ASN A 1 119 ? -4.787 12.616 6.349 1.00 94.88 119 ASN A N 1
ATOM 951 C CA . ASN A 1 119 ? -3.774 13.053 5.395 1.00 94.88 119 ASN A CA 1
ATOM 952 C C . ASN A 1 119 ? -2.895 11.870 4.984 1.00 94.88 119 ASN A C 1
ATOM 954 O O . ASN A 1 119 ? -2.593 10.998 5.798 1.00 94.88 119 ASN A O 1
ATOM 958 N N . CYS A 1 120 ? -2.427 11.887 3.738 1.00 96.38 120 CYS A N 1
ATOM 959 C CA . CYS A 1 120 ? -1.463 10.907 3.245 1.00 96.38 120 CYS A CA 1
ATOM 960 C C . CYS A 1 120 ? -0.179 10.887 4.100 1.00 96.38 120 CYS A C 1
ATOM 962 O O . CYS A 1 120 ? 0.185 11.927 4.665 1.00 96.38 120 CYS A O 1
ATOM 964 N N . PRO A 1 121 ? 0.562 9.761 4.126 1.00 97.62 121 PRO A N 1
ATOM 965 C CA . PRO A 1 121 ? 1.858 9.678 4.792 1.00 97.62 121 PRO A CA 1
ATOM 966 C C . PRO A 1 121 ? 2.801 10.832 4.428 1.00 97.62 121 PRO A C 1
ATOM 968 O O . PRO A 1 121 ? 2.858 11.282 3.272 1.00 97.62 121 PRO A O 1
ATOM 971 N N . THR A 1 122 ? 3.580 11.273 5.417 1.00 96.62 122 THR A N 1
ATOM 972 C CA . THR A 1 122 ? 4.617 12.299 5.247 1.00 96.62 122 THR A CA 1
ATOM 973 C C . THR A 1 122 ? 5.914 11.719 4.705 1.00 96.62 122 THR A C 1
ATOM 975 O O . THR A 1 122 ? 6.621 12.414 3.981 1.00 96.62 122 THR A O 1
ATOM 978 N N . ASN A 1 123 ? 6.202 10.446 4.991 1.00 97.75 123 ASN A N 1
ATOM 979 C CA . ASN A 1 123 ? 7.343 9.736 4.423 1.00 97.75 123 ASN A CA 1
ATOM 980 C C . ASN A 1 123 ? 6.973 8.305 4.031 1.00 97.75 123 ASN A C 1
ATOM 982 O O . ASN A 1 123 ? 6.354 7.589 4.823 1.00 97.75 123 ASN A O 1
ATOM 986 N N . ILE A 1 124 ? 7.392 7.898 2.830 1.00 98.50 124 ILE A N 1
ATOM 987 C CA . ILE A 1 124 ? 7.321 6.516 2.347 1.00 98.50 124 ILE A CA 1
ATOM 988 C C . ILE A 1 124 ? 8.622 6.189 1.624 1.00 98.50 124 ILE A C 1
ATOM 990 O O . ILE A 1 124 ? 8.994 6.866 0.666 1.00 98.50 124 ILE A O 1
ATOM 994 N N . GLU A 1 125 ? 9.281 5.141 2.097 1.00 97.88 125 GLU A N 1
ATOM 995 C CA . GLU A 1 125 ? 10.580 4.667 1.627 1.00 97.88 125 GLU A CA 1
ATOM 996 C C . GLU A 1 125 ? 10.559 3.141 1.529 1.00 97.88 125 GLU A C 1
ATOM 998 O O . GLU A 1 125 ? 9.995 2.464 2.391 1.00 97.88 125 GLU A O 1
ATOM 1003 N N . TRP A 1 126 ? 11.223 2.590 0.521 1.00 97.12 126 TRP A N 1
ATOM 1004 C CA . TRP A 1 126 ? 11.463 1.153 0.382 1.00 97.12 126 TRP A CA 1
ATOM 1005 C C . TRP A 1 126 ? 12.887 0.899 -0.129 1.00 97.12 126 TRP A C 1
ATOM 1007 O O . TRP A 1 126 ? 13.530 1.821 -0.614 1.00 97.12 126 TRP A O 1
ATOM 1017 N N . PRO A 1 127 ? 13.422 -0.328 -0.030 1.00 94.50 127 PRO A N 1
ATOM 1018 C CA . PRO A 1 127 ? 14.643 -0.703 -0.739 1.00 94.50 127 PRO A CA 1
ATOM 1019 C C . PRO A 1 127 ? 14.399 -0.836 -2.249 1.00 94.50 127 PRO A C 1
ATOM 1021 O O . PRO A 1 127 ? 13.457 -1.516 -2.657 1.00 94.50 127 PRO A O 1
ATOM 1024 N N . GLY A 1 128 ? 15.269 -0.246 -3.070 1.00 91.88 128 GLY A N 1
ATOM 1025 C CA . GLY A 1 128 ? 15.212 -0.349 -4.529 1.00 91.88 128 GLY A CA 1
ATOM 1026 C C . GLY A 1 128 ? 16.389 0.339 -5.227 1.00 91.88 128 GLY A C 1
ATOM 1027 O O . GLY A 1 128 ? 17.273 0.897 -4.579 1.00 91.88 128 GLY A O 1
ATOM 1028 N N . TYR A 1 129 ? 16.389 0.290 -6.553 1.00 93.69 129 TYR A N 1
ATOM 1029 C CA . TYR A 1 129 ? 17.291 1.026 -7.437 1.00 93.69 129 TYR A CA 1
ATOM 1030 C C . TYR A 1 129 ? 16.782 2.453 -7.683 1.00 93.69 129 TYR A C 1
ATOM 1032 O O . TYR A 1 129 ? 15.573 2.687 -7.695 1.00 93.69 129 TYR A O 1
ATOM 1040 N N . LEU 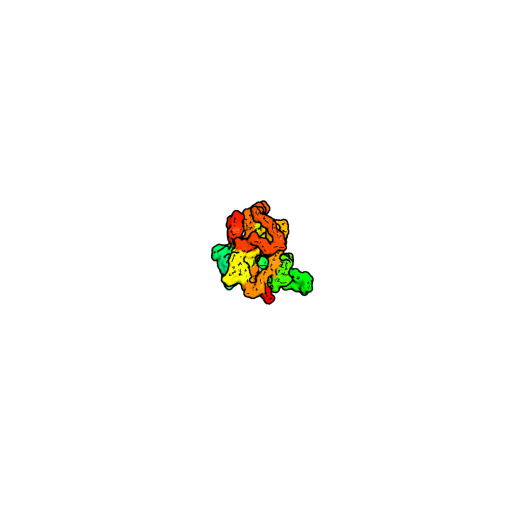A 1 130 ? 17.692 3.420 -7.835 1.00 93.75 130 LEU A N 1
ATOM 1041 C CA . LEU A 1 130 ? 17.353 4.846 -7.984 1.00 93.75 130 LEU A CA 1
ATOM 1042 C C . LEU A 1 130 ? 16.957 5.214 -9.418 1.00 93.75 130 LEU A C 1
ATOM 1044 O O . LEU A 1 130 ? 16.275 6.214 -9.629 1.00 93.75 130 LEU A O 1
ATOM 1048 N N . GLU A 1 131 ? 17.436 4.425 -10.368 1.00 94.12 131 GLU A N 1
ATOM 1049 C CA . GLU A 1 131 ? 17.227 4.514 -11.807 1.00 94.12 131 GLU A CA 1
ATOM 1050 C C . GLU A 1 131 ? 15.904 3.891 -12.271 1.00 94.12 131 GLU A C 1
ATOM 1052 O O . GLU A 1 131 ? 15.461 4.171 -13.383 1.00 94.12 131 GLU A O 1
ATOM 1057 N N . ASP A 1 132 ? 15.275 3.087 -11.413 1.00 95.81 132 ASP A N 1
ATOM 1058 C CA . ASP A 1 132 ? 14.010 2.420 -11.697 1.00 95.81 132 ASP A CA 1
ATOM 1059 C C . ASP A 1 132 ? 12.816 3.295 -11.300 1.00 95.81 132 ASP A C 1
ATOM 1061 O O . ASP A 1 132 ? 12.861 4.050 -10.319 1.00 95.81 132 ASP A O 1
ATOM 1065 N N . ASP A 1 133 ? 11.711 3.113 -12.022 1.00 97.62 133 ASP A N 1
ATOM 1066 C CA . ASP A 1 133 ? 10.408 3.640 -11.635 1.00 97.62 133 ASP A CA 1
ATOM 1067 C C . ASP A 1 133 ? 9.589 2.588 -10.888 1.00 97.62 133 ASP A C 1
ATOM 1069 O O . ASP A 1 133 ? 9.666 1.383 -11.144 1.00 97.62 133 ASP A O 1
ATOM 1073 N N . TYR A 1 134 ? 8.753 3.063 -9.973 1.00 98.19 134 TYR A N 1
ATOM 1074 C CA . TYR A 1 134 ? 7.928 2.230 -9.112 1.00 98.19 134 TYR A CA 1
ATOM 1075 C C . TYR A 1 134 ? 6.462 2.638 -9.169 1.00 98.19 134 TYR A C 1
ATOM 1077 O O . TYR A 1 134 ? 6.113 3.795 -9.409 1.00 98.19 134 TYR A O 1
ATOM 1085 N N . THR A 1 135 ? 5.604 1.672 -8.864 1.00 98.50 135 THR A N 1
ATOM 1086 C CA . THR A 1 135 ? 4.187 1.889 -8.582 1.00 98.50 135 THR A CA 1
ATOM 1087 C C . THR A 1 135 ? 3.919 1.623 -7.105 1.00 98.50 135 THR A C 1
ATOM 1089 O O . THR A 1 135 ? 4.301 0.569 -6.594 1.00 98.50 135 THR A O 1
ATOM 1092 N N . LEU A 1 136 ? 3.245 2.555 -6.427 1.00 98.69 136 LEU A N 1
ATOM 1093 C CA . LEU A 1 136 ? 2.739 2.401 -5.063 1.00 98.69 136 LEU A CA 1
ATOM 1094 C C . LEU A 1 136 ? 1.218 2.227 -5.096 1.00 98.69 136 LEU A C 1
ATOM 1096 O O . LEU A 1 136 ? 0.511 3.044 -5.686 1.00 98.69 136 LEU A O 1
ATOM 1100 N N . MET A 1 137 ? 0.723 1.217 -4.385 1.00 98.62 137 MET A N 1
ATOM 1101 C CA . MET A 1 137 ? -0.704 0.983 -4.164 1.00 98.62 137 MET A CA 1
ATOM 1102 C C . MET A 1 137 ? -1.001 0.930 -2.669 1.00 98.62 137 MET A C 1
ATOM 1104 O O . MET A 1 137 ? -0.227 0.348 -1.910 1.00 98.62 137 MET A O 1
ATOM 1108 N N . MET A 1 138 ? -2.134 1.493 -2.254 1.00 98.75 138 MET A N 1
ATOM 1109 C CA . MET A 1 138 ? -2.724 1.284 -0.930 1.00 98.75 138 MET A CA 1
ATOM 1110 C C . MET A 1 138 ? -4.133 0.722 -1.097 1.00 98.75 138 MET A C 1
ATOM 1112 O O . MET A 1 138 ? -4.982 1.400 -1.673 1.00 98.75 138 MET A O 1
ATOM 1116 N N . VAL A 1 139 ? -4.399 -0.476 -0.576 1.00 98.62 139 VAL A N 1
ATOM 1117 C CA . VAL A 1 139 ? -5.689 -1.168 -0.732 1.00 98.62 139 VAL A CA 1
ATOM 1118 C C . VAL A 1 139 ? -6.287 -1.648 0.588 1.00 98.62 139 VAL A C 1
ATOM 1120 O O . VAL A 1 139 ? -5.562 -1.960 1.532 1.00 98.62 139 VAL A O 1
ATOM 1123 N N . ASP A 1 140 ? -7.615 -1.745 0.616 1.00 98.44 140 ASP A N 1
ATOM 1124 C CA . ASP A 1 140 ? -8.422 -2.382 1.658 1.00 98.44 140 ASP A CA 1
ATOM 1125 C C . ASP A 1 140 ? -9.067 -3.676 1.105 1.00 98.44 140 ASP A C 1
ATOM 1127 O O . ASP A 1 140 ? -10.023 -3.608 0.325 1.00 98.44 140 ASP A O 1
ATOM 1131 N N . PRO A 1 141 ? -8.573 -4.875 1.470 1.00 98.38 141 PRO A N 1
ATOM 1132 C CA . PRO A 1 141 ? -9.145 -6.148 1.038 1.00 98.38 141 PRO A CA 1
ATOM 1133 C C . PRO A 1 141 ? -10.379 -6.560 1.851 1.00 98.38 141 PRO A C 1
ATOM 1135 O O . PRO A 1 141 ? -10.973 -7.603 1.575 1.00 98.38 141 PRO A O 1
ATOM 1138 N N . ASP A 1 142 ? -10.744 -5.783 2.867 1.00 98.38 142 ASP A N 1
ATOM 1139 C CA . ASP A 1 142 ? -11.798 -6.101 3.816 1.00 98.38 142 ASP A CA 1
ATOM 1140 C C . ASP A 1 142 ? -13.068 -5.279 3.551 1.00 98.38 142 ASP A C 1
ATOM 1142 O O . ASP A 1 142 ? -14.013 -5.382 4.313 1.00 98.38 142 ASP A O 1
ATOM 1146 N N . CYS A 1 143 ? -13.157 -4.482 2.484 1.00 96.44 143 CYS A N 1
ATOM 1147 C CA . CYS A 1 143 ? -14.349 -3.673 2.206 1.00 96.44 143 CYS A CA 1
ATOM 1148 C C . CYS A 1 143 ? -15.544 -4.515 1.686 1.00 96.44 143 CYS A C 1
ATOM 1150 O O . CYS A 1 143 ? -15.359 -5.312 0.759 1.00 96.44 143 CYS A O 1
ATOM 1152 N N . PRO A 1 144 ? -16.788 -4.345 2.197 1.00 95.69 144 PRO A N 1
ATOM 1153 C CA . PRO A 1 144 ? -17.210 -3.472 3.302 1.00 95.69 144 PRO A CA 1
ATOM 1154 C C . PRO A 1 144 ? -16.942 -4.027 4.708 1.00 95.69 144 PRO A C 1
ATOM 1156 O O . PRO A 1 144 ? -16.906 -3.250 5.652 1.00 95.69 144 PRO A O 1
ATOM 1159 N N . SER A 1 145 ? -16.774 -5.339 4.874 1.00 96.88 145 SER A N 1
ATOM 1160 C CA . SER A 1 145 ? -16.235 -5.928 6.110 1.00 96.88 145 SER A CA 1
ATOM 1161 C C . SER A 1 145 ? -15.432 -7.189 5.796 1.00 96.88 145 SER A C 1
ATOM 1163 O O . SER A 1 145 ? -15.723 -7.881 4.819 1.00 96.88 145 SER A O 1
ATOM 1165 N N . ARG A 1 146 ? -14.471 -7.559 6.649 1.00 95.19 146 ARG A N 1
ATOM 1166 C CA . ARG A 1 146 ? -13.656 -8.769 6.434 1.00 95.19 146 ARG A CA 1
ATOM 1167 C C . ARG A 1 146 ? -14.493 -10.052 6.315 1.00 95.19 146 ARG A C 1
ATOM 1169 O O . ARG A 1 146 ? -14.088 -10.985 5.628 1.00 95.19 146 ARG A O 1
ATOM 1176 N N . LEU A 1 147 ? -15.650 -10.102 6.980 1.00 94.38 147 LEU A N 1
ATOM 1177 C CA . LEU A 1 147 ? -16.582 -11.237 6.932 1.00 94.38 147 LEU A CA 1
ATOM 1178 C C . LEU A 1 147 ? -17.427 -11.271 5.649 1.00 94.38 147 LEU A C 1
ATOM 1180 O O . LEU A 1 147 ? -17.861 -12.342 5.238 1.00 94.38 147 LEU A O 1
ATOM 1184 N N . ASN A 1 148 ? -17.669 -10.116 5.028 1.00 94.12 148 ASN A N 1
ATOM 1185 C CA . ASN A 1 148 ? -18.429 -9.982 3.789 1.00 94.12 148 ASN A CA 1
ATOM 1186 C C . ASN A 1 148 ? -17.788 -8.896 2.919 1.00 94.12 148 ASN A C 1
ATOM 1188 O O . ASN A 1 148 ? -18.239 -7.751 2.904 1.00 94.12 148 ASN A O 1
ATOM 1192 N N . SER A 1 149 ? -16.706 -9.260 2.235 1.00 94.62 149 SER A N 1
ATOM 1193 C CA . SER A 1 149 ? -15.823 -8.344 1.514 1.00 94.62 149 SER A CA 1
ATOM 1194 C C . SER A 1 149 ? -16.193 -8.220 0.031 1.00 94.62 149 SER A C 1
ATOM 1196 O O . SER A 1 149 ? -15.376 -8.408 -0.864 1.00 94.62 149 SER A O 1
ATOM 1198 N N . SER A 1 150 ? -17.464 -7.919 -0.243 1.00 96.06 150 SER A N 1
ATOM 1199 C CA . SER A 1 150 ? -18.033 -7.814 -1.599 1.00 96.06 150 SER A CA 1
ATOM 1200 C C . SER A 1 150 ? -17.476 -6.679 -2.470 1.00 96.06 150 SER A C 1
ATOM 1202 O O . SER A 1 150 ? -17.767 -6.656 -3.662 1.00 96.06 150 SER A O 1
ATOM 1204 N N . GLN A 1 151 ? -16.708 -5.746 -1.897 1.00 95.44 151 GLN A N 1
ATOM 1205 C CA . GLN A 1 151 ? -16.080 -4.624 -2.609 1.00 95.44 151 GLN A CA 1
ATOM 1206 C C . GLN A 1 151 ? -14.549 -4.747 -2.659 1.00 95.44 151 GLN A C 1
ATOM 1208 O O . GLN A 1 151 ? -13.868 -3.790 -3.035 1.00 95.44 151 GLN A O 1
ATOM 1213 N N . ARG A 1 152 ? -13.991 -5.900 -2.259 1.00 96.31 152 ARG A N 1
ATOM 1214 C CA . ARG A 1 152 ? -12.539 -6.110 -2.215 1.00 96.31 152 ARG A CA 1
ATOM 1215 C C . ARG A 1 152 ? -11.918 -6.187 -3.615 1.00 96.31 152 ARG A C 1
ATOM 1217 O O . ARG A 1 152 ? -12.483 -6.812 -4.502 1.00 96.31 152 ARG A O 1
ATOM 1224 N N . GLU A 1 153 ? -10.713 -5.680 -3.828 1.00 97.62 153 GLU A N 1
ATOM 1225 C CA . GLU A 1 153 ? -9.995 -4.736 -2.966 1.00 97.62 153 GLU A CA 1
ATOM 1226 C C . GLU A 1 153 ? -10.532 -3.321 -3.221 1.00 97.62 153 GLU A C 1
ATOM 1228 O O . GLU A 1 153 ? -10.774 -2.952 -4.369 1.00 97.62 153 GLU A O 1
ATOM 1233 N N . LYS A 1 154 ? -10.693 -2.501 -2.179 1.00 98.06 154 LYS A N 1
ATOM 1234 C CA . LYS A 1 154 ? -10.973 -1.075 -2.362 1.00 98.06 154 LYS A CA 1
ATOM 1235 C C . LYS A 1 154 ? -9.657 -0.307 -2.434 1.00 98.06 154 LYS A C 1
ATOM 1237 O O . LYS A 1 154 ? -8.860 -0.363 -1.501 1.00 98.06 154 LYS A O 1
ATOM 1242 N N . ILE A 1 155 ? -9.388 0.386 -3.539 1.00 98.44 155 ILE A N 1
ATOM 1243 C CA . ILE A 1 155 ? -8.129 1.122 -3.747 1.00 98.44 155 ILE A CA 1
ATOM 1244 C C . ILE A 1 155 ? -8.211 2.536 -3.157 1.00 98.44 155 ILE A C 1
ATOM 1246 O O . ILE A 1 155 ? -9.018 3.382 -3.552 1.00 98.44 155 ILE A O 1
ATOM 1250 N N . HIS A 1 156 ? -7.327 2.798 -2.199 1.00 98.44 156 HIS A N 1
ATOM 1251 C CA . HIS A 1 156 ? -7.222 4.057 -1.466 1.00 98.44 156 HIS A CA 1
ATOM 1252 C C . HIS A 1 156 ? -6.206 5.016 -2.080 1.00 98.44 156 HIS A C 1
ATOM 1254 O O . HIS A 1 156 ? -6.363 6.227 -1.953 1.00 98.44 156 HIS A O 1
ATOM 1260 N N . TRP A 1 157 ? -5.173 4.500 -2.747 1.00 98.62 157 TRP A N 1
ATOM 1261 C CA . TRP A 1 157 ? -4.140 5.332 -3.361 1.00 98.62 157 TRP A CA 1
ATOM 1262 C C . TRP A 1 157 ? -3.398 4.568 -4.454 1.00 98.62 157 TRP A C 1
ATOM 1264 O O . TRP A 1 157 ? -3.015 3.420 -4.229 1.00 98.62 157 TRP A O 1
ATOM 1274 N N . LEU A 1 158 ? -3.176 5.207 -5.605 1.00 98.69 158 LEU A N 1
ATOM 1275 C CA . LEU A 1 158 ? -2.406 4.643 -6.714 1.00 98.69 158 LEU A CA 1
ATOM 1276 C C . LEU A 1 158 ? -1.482 5.710 -7.301 1.00 98.69 158 LEU A C 1
ATOM 1278 O O . LEU A 1 158 ? -1.946 6.710 -7.852 1.00 98.69 158 LEU A O 1
ATOM 1282 N N . ILE A 1 159 ? -0.177 5.478 -7.193 1.00 98.62 159 ILE A N 1
ATOM 1283 C CA . ILE A 1 159 ? 0.871 6.304 -7.798 1.00 98.62 159 ILE A CA 1
ATOM 1284 C C . ILE A 1 159 ? 1.690 5.416 -8.715 1.00 98.62 159 ILE A C 1
ATOM 1286 O O . ILE A 1 159 ? 2.101 4.333 -8.308 1.00 98.62 159 ILE A O 1
ATOM 1290 N N . VAL A 1 160 ? 1.960 5.904 -9.914 1.00 98.50 160 VAL A N 1
ATOM 1291 C CA . VAL A 1 160 ? 2.799 5.244 -10.917 1.00 98.50 160 VAL A CA 1
ATOM 1292 C C . VAL A 1 160 ? 3.993 6.134 -11.249 1.00 98.50 160 VAL A C 1
ATOM 1294 O O . VAL A 1 160 ? 4.089 7.242 -10.721 1.00 98.50 160 VAL A O 1
ATOM 1297 N N . ASN A 1 161 ? 4.916 5.649 -12.081 1.00 98.06 161 ASN A N 1
ATOM 1298 C CA . ASN A 1 161 ? 6.071 6.409 -12.573 1.00 98.06 161 ASN A CA 1
ATOM 1299 C C . ASN A 1 161 ? 6.815 7.152 -11.451 1.00 98.06 161 ASN A C 1
ATOM 1301 O O . ASN A 1 161 ? 7.210 8.312 -11.591 1.00 98.06 161 ASN A O 1
ATOM 1305 N N . ASN A 1 162 ? 6.938 6.511 -10.283 1.00 97.88 162 ASN A N 1
ATOM 1306 C CA . ASN A 1 162 ? 7.648 7.080 -9.153 1.00 97.88 162 ASN A CA 1
ATOM 1307 C C . ASN A 1 162 ? 9.147 6.798 -9.296 1.00 97.88 162 ASN A C 1
ATOM 1309 O O . ASN A 1 162 ? 9.534 5.647 -9.086 1.00 97.88 162 ASN A O 1
ATOM 1313 N N . PRO A 1 163 ? 10.001 7.810 -9.518 1.00 96.88 163 PRO A N 1
ATOM 1314 C CA . PRO A 1 163 ? 11.419 7.559 -9.701 1.00 96.88 163 PRO A CA 1
ATOM 1315 C C . PRO A 1 163 ? 12.108 7.272 -8.369 1.00 96.88 163 PRO A C 1
ATOM 1317 O O . PRO A 1 163 ? 12.062 8.076 -7.424 1.00 96.88 163 PRO A O 1
ATOM 1320 N N . GLY A 1 164 ? 12.801 6.139 -8.328 1.00 95.88 164 GLY A N 1
ATOM 1321 C CA . GLY A 1 164 ? 13.611 5.703 -7.206 1.00 95.88 164 GLY A CA 1
ATOM 1322 C C . GLY A 1 164 ? 12.814 5.311 -5.961 1.00 95.88 164 GLY A C 1
ATOM 1323 O O . GLY A 1 164 ? 11.615 5.050 -5.978 1.00 95.88 164 GLY A O 1
ATOM 1324 N N . GLN A 1 165 ? 13.524 5.269 -4.838 1.00 95.25 165 GLN A N 1
ATOM 1325 C CA . GLN A 1 165 ? 13.124 4.514 -3.645 1.00 95.25 165 GLN A CA 1
ATOM 1326 C C . GLN A 1 165 ? 12.328 5.299 -2.580 1.00 95.25 165 GLN A C 1
ATOM 1328 O O . GLN A 1 165 ? 12.033 4.787 -1.499 1.00 95.25 165 GLN A O 1
ATOM 1333 N N . VAL A 1 166 ? 12.034 6.573 -2.853 1.00 97.31 166 VAL A N 1
ATOM 1334 C CA . VAL A 1 166 ? 11.278 7.469 -1.964 1.00 97.31 166 VAL A CA 1
ATOM 1335 C C . VAL A 1 166 ? 10.087 7.995 -2.736 1.00 97.31 166 VAL A C 1
ATOM 1337 O O . VAL A 1 166 ? 10.238 8.437 -3.877 1.00 97.31 166 VAL A O 1
ATOM 1340 N N . LEU A 1 167 ? 8.913 7.983 -2.110 1.00 97.06 167 LEU A N 1
ATOM 1341 C CA . LEU A 1 167 ? 7.698 8.402 -2.786 1.00 97.06 167 LEU A CA 1
ATOM 1342 C C . LEU A 1 167 ? 7.723 9.894 -3.147 1.00 97.06 167 LEU A C 1
ATOM 1344 O O . LEU A 1 167 ? 7.770 10.782 -2.294 1.00 97.06 167 LEU A O 1
ATOM 1348 N N . ARG A 1 168 ? 7.578 10.154 -4.439 1.00 91.81 168 ARG A N 1
ATOM 1349 C CA . ARG A 1 168 ? 7.343 11.434 -5.086 1.00 91.81 168 ARG A CA 1
ATOM 1350 C C . ARG A 1 168 ? 5.982 11.334 -5.767 1.00 91.81 168 ARG A C 1
ATOM 1352 O O . ARG A 1 168 ? 5.804 10.608 -6.734 1.00 91.81 168 ARG A O 1
ATOM 1359 N N . LYS A 1 169 ? 5.006 12.091 -5.273 1.00 89.50 169 LYS A N 1
ATOM 1360 C CA . LYS A 1 169 ? 3.587 12.043 -5.686 1.00 89.50 169 LYS A CA 1
ATOM 1361 C C . LYS A 1 169 ? 3.334 12.689 -7.064 1.00 89.50 169 LYS A C 1
ATOM 1363 O O . LYS A 1 169 ? 2.321 13.353 -7.252 1.00 89.50 169 LYS A O 1
ATOM 1368 N N . LYS A 1 170 ? 4.294 12.579 -7.992 1.00 84.25 170 LYS A N 1
ATOM 1369 C CA . LYS A 1 170 ? 4.294 13.282 -9.283 1.00 84.25 170 LYS A CA 1
ATOM 1370 C C . LYS A 1 170 ? 3.222 12.758 -10.228 1.00 84.25 170 LYS A C 1
ATOM 1372 O O . LY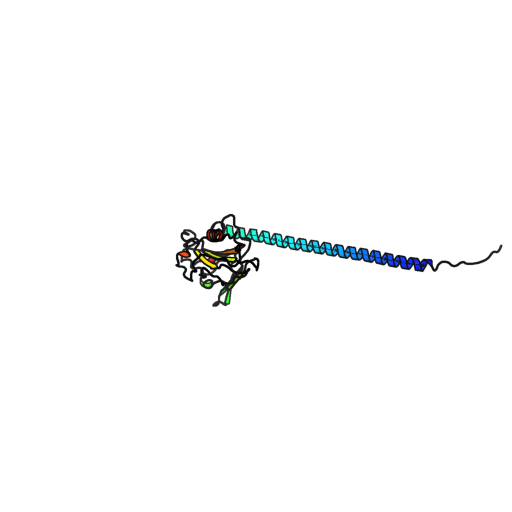S A 1 170 ? 2.573 13.563 -10.884 1.00 84.25 170 LYS A O 1
ATOM 1377 N N . ASP A 1 171 ? 3.035 11.444 -10.269 1.00 95.69 171 ASP A N 1
ATOM 1378 C CA . ASP A 1 171 ? 2.075 10.800 -11.157 1.00 95.69 171 ASP A CA 1
ATOM 1379 C C . ASP A 1 171 ? 1.068 9.970 -10.344 1.00 95.69 171 ASP A C 1
ATOM 1381 O O . ASP A 1 171 ? 1.148 8.750 -10.210 1.00 95.69 171 ASP A O 1
ATOM 1385 N N . THR A 1 172 ? 0.133 10.687 -9.716 1.00 98.06 172 THR A N 1
ATOM 1386 C CA . THR A 1 172 ? -0.927 10.093 -8.890 1.00 98.06 172 THR A CA 1
ATOM 1387 C C . THR A 1 172 ? -2.137 9.793 -9.761 1.00 98.06 172 THR A C 1
ATOM 1389 O O . THR A 1 172 ? -2.822 10.717 -10.206 1.00 98.06 172 THR A O 1
ATOM 1392 N N . LEU A 1 173 ? -2.395 8.515 -10.039 1.00 98.06 173 LEU A N 1
ATOM 1393 C CA . LEU A 1 173 ? -3.589 8.116 -10.775 1.00 98.06 173 LEU A CA 1
ATOM 1394 C C . LEU A 1 173 ? -4.810 8.269 -9.879 1.00 98.06 173 LEU A C 1
ATOM 1396 O O . LEU A 1 173 ? -5.742 8.975 -10.246 1.00 98.06 173 LEU A O 1
ATOM 1400 N N . PHE A 1 174 ? -4.820 7.640 -8.705 1.00 98.19 174 PHE A N 1
ATOM 1401 C CA . PHE A 1 174 ? -5.951 7.737 -7.779 1.00 98.19 174 PHE A CA 1
ATOM 1402 C C . PHE A 1 174 ? -5.478 8.471 -6.540 1.00 98.19 174 PHE A C 1
ATOM 1404 O O . PHE A 1 174 ? -4.580 7.965 -5.875 1.00 98.19 174 PHE A O 1
ATOM 1411 N N . ASP A 1 175 ? -6.067 9.625 -6.228 1.00 98.25 175 ASP A N 1
ATOM 1412 C CA . ASP A 1 175 ? -5.700 10.434 -5.064 1.00 98.25 175 ASP A CA 1
ATOM 1413 C C . ASP A 1 175 ? -5.843 9.642 -3.762 1.00 98.25 175 ASP A C 1
ATOM 1415 O O . ASP A 1 175 ? -6.698 8.755 -3.653 1.00 98.25 175 ASP A O 1
ATOM 1419 N N . TYR A 1 176 ? -4.995 9.977 -2.784 1.00 98.25 176 TYR A N 1
ATOM 1420 C CA . TYR A 1 176 ? -5.014 9.356 -1.463 1.00 98.25 176 TYR A CA 1
ATOM 1421 C C . TYR A 1 176 ? -6.334 9.633 -0.756 1.00 98.25 176 TYR A C 1
ATOM 1423 O O . TYR A 1 176 ? -6.732 10.790 -0.605 1.00 98.25 176 TYR A O 1
ATOM 1431 N N . ILE A 1 177 ? -6.921 8.571 -0.219 1.00 97.75 177 ILE A N 1
ATOM 1432 C CA . ILE A 1 177 ? -8.015 8.650 0.737 1.00 97.75 177 ILE A CA 1
ATOM 1433 C C . ILE A 1 177 ? -7.641 7.831 1.962 1.00 97.75 177 ILE A C 1
ATOM 1435 O O . ILE A 1 177 ? -7.284 6.657 1.850 1.00 97.75 177 ILE A O 1
ATOM 1439 N N . GLY A 1 178 ? -7.732 8.445 3.140 1.00 97.25 178 GLY A N 1
ATOM 1440 C CA . GLY A 1 178 ? -7.464 7.756 4.394 1.00 97.25 178 GLY A CA 1
ATOM 1441 C C . GLY A 1 178 ? -8.429 6.593 4.664 1.00 97.25 178 GLY A C 1
ATOM 1442 O O . GLY A 1 178 ? -9.460 6.456 4.003 1.00 97.25 178 GLY A O 1
ATOM 1443 N N . PRO A 1 179 ? -8.116 5.745 5.653 1.00 96.94 179 PRO A N 1
ATOM 1444 C CA . PRO A 1 179 ? -9.038 4.744 6.174 1.00 96.94 179 PRO A CA 1
ATOM 1445 C C . PRO A 1 179 ? -10.384 5.349 6.573 1.00 96.94 179 PRO A C 1
ATOM 1447 O O . PRO A 1 179 ? -10.430 6.282 7.373 1.00 96.94 179 PRO A O 1
ATOM 1450 N N . GLN A 1 180 ? -11.477 4.792 6.053 1.00 94.19 180 GLN A N 1
ATOM 1451 C CA . GLN A 1 180 ? -12.848 5.160 6.427 1.00 94.19 180 GLN A CA 1
ATOM 1452 C C . GLN A 1 180 ? -13.731 3.904 6.564 1.00 94.19 180 GLN A C 1
ATOM 1454 O O . GLN A 1 180 ? -14.747 3.787 5.880 1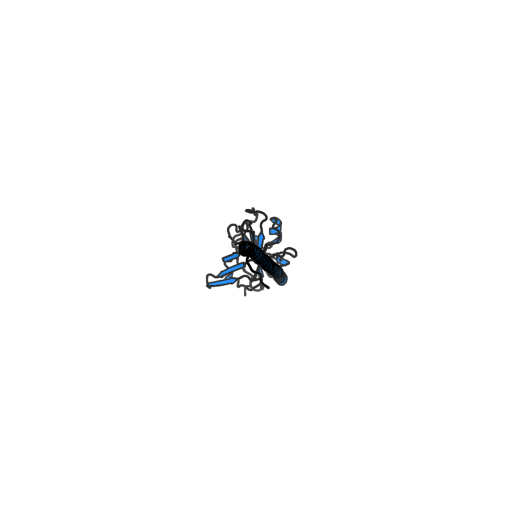.00 94.19 180 GLN A O 1
ATOM 1459 N N . PRO A 1 181 ? -13.348 2.919 7.404 1.00 94.62 181 PRO A N 1
ATOM 1460 C CA . PRO A 1 181 ? -14.176 1.734 7.604 1.00 94.62 181 PRO A CA 1
ATOM 1461 C C . PRO A 1 181 ? -15.491 2.136 8.285 1.00 94.62 181 PRO A C 1
ATOM 1463 O O . PRO A 1 181 ? -15.498 2.983 9.185 1.00 94.62 181 PRO A O 1
ATOM 1466 N N . SER A 1 182 ? -16.614 1.553 7.869 1.00 93.88 182 SER A N 1
ATOM 1467 C CA . SER A 1 182 ? -17.913 1.864 8.474 1.00 93.88 182 SER A CA 1
ATOM 1468 C C . SER A 1 182 ? -17.984 1.365 9.922 1.00 93.88 182 SER A C 1
ATOM 1470 O O . SER A 1 182 ? -17.341 0.389 10.306 1.00 93.88 182 SER A O 1
ATOM 1472 N N . GLN A 1 183 ? -18.779 2.031 10.759 1.00 95.00 183 GLN A N 1
ATOM 1473 C CA . GLN A 1 183 ? -18.946 1.595 12.143 1.00 95.00 183 GLN A CA 1
ATOM 1474 C C . GLN A 1 183 ? -19.537 0.177 12.192 1.00 95.00 183 GLN A C 1
ATOM 1476 O O . GLN A 1 183 ? -20.459 -0.156 11.449 1.00 95.00 183 GLN A O 1
ATOM 1481 N N . GLY A 1 184 ? -18.996 -0.670 13.069 1.00 93.94 184 GLY A N 1
ATOM 1482 C CA . GLY A 1 184 ? -19.468 -2.045 13.248 1.00 93.94 184 GLY A CA 1
ATOM 1483 C C . GLY A 1 184 ? -18.936 -3.071 12.237 1.00 93.94 184 GLY A C 1
ATOM 1484 O O . GLY A 1 184 ? -19.230 -4.253 12.397 1.00 93.94 184 GLY A O 1
ATOM 1485 N N . THR A 1 185 ? -18.114 -2.683 11.252 1.00 95.56 185 THR A N 1
ATOM 1486 C CA . THR A 1 185 ? -17.499 -3.636 10.298 1.00 95.56 185 THR A CA 1
ATOM 1487 C C . THR A 1 185 ? -16.211 -4.279 10.823 1.00 95.56 185 THR A C 1
ATOM 1489 O O . THR A 1 185 ? -15.699 -5.234 10.236 1.00 95.56 185 THR A O 1
ATOM 1492 N N . GLY A 1 186 ? -15.723 -3.805 11.974 1.00 96.00 186 GLY A N 1
ATOM 1493 C CA . GLY A 1 186 ? -14.536 -4.317 12.647 1.00 96.00 186 GLY A CA 1
ATOM 1494 C C . GLY A 1 186 ? -13.244 -3.693 12.124 1.00 96.00 186 GLY A C 1
ATOM 1495 O O . GLY A 1 186 ? -13.221 -2.556 11.663 1.00 96.00 186 GLY A O 1
ATOM 1496 N N . TYR A 1 187 ? -12.144 -4.430 12.264 1.00 97.44 187 TYR A N 1
ATOM 1497 C CA . TYR A 1 187 ? -10.836 -4.008 11.774 1.00 97.44 187 TYR A CA 1
ATOM 1498 C C . TYR A 1 187 ? -10.677 -4.324 10.288 1.00 97.44 187 TYR A C 1
ATOM 1500 O O . TYR A 1 187 ? -10.873 -5.467 9.877 1.00 97.44 187 TYR A O 1
ATOM 1508 N N . HIS A 1 188 ? -10.255 -3.319 9.525 1.00 98.50 188 HIS A N 1
ATOM 1509 C CA . HIS A 1 188 ? -9.863 -3.441 8.124 1.00 98.50 188 HIS A CA 1
ATOM 1510 C C . HIS A 1 188 ? -8.343 -3.380 8.001 1.00 98.50 188 HIS A C 1
ATOM 1512 O O . HIS A 1 188 ? -7.684 -2.625 8.724 1.00 98.50 188 HIS A O 1
ATOM 1518 N N . ARG A 1 189 ? -7.785 -4.179 7.093 1.00 98.69 189 ARG A N 1
ATOM 1519 C CA . ARG A 1 189 ? -6.367 -4.166 6.721 1.00 98.69 189 ARG A CA 1
ATOM 1520 C C . ARG A 1 189 ? -6.141 -3.098 5.663 1.00 98.69 189 ARG A C 1
ATOM 1522 O O . ARG A 1 189 ? -6.767 -3.128 4.619 1.00 98.69 189 ARG A O 1
ATOM 1529 N N . TYR A 1 190 ? -5.183 -2.211 5.884 1.00 98.69 190 TYR A N 1
ATOM 1530 C CA . TYR A 1 190 ? -4.747 -1.255 4.869 1.00 98.69 190 TYR A CA 1
ATOM 1531 C C . TYR A 1 190 ? -3.346 -1.624 4.416 1.00 98.69 190 TYR A C 1
ATOM 1533 O O . TYR A 1 190 ? -2.383 -1.484 5.173 1.00 98.69 190 TYR A O 1
ATOM 1541 N N . VAL A 1 191 ? -3.249 -2.144 3.197 1.00 98.69 191 VAL A N 1
ATOM 1542 C CA . VAL A 1 191 ? -2.045 -2.786 2.668 1.00 98.69 191 VAL A CA 1
ATOM 1543 C C . VAL A 1 191 ? -1.376 -1.866 1.669 1.00 98.69 191 VAL A C 1
ATOM 1545 O O . VAL A 1 191 ? -1.983 -1.485 0.674 1.00 98.69 191 VAL A O 1
ATOM 1548 N N . PHE A 1 192 ? -0.114 -1.536 1.927 1.00 98.75 192 PHE A N 1
ATOM 1549 C CA . PHE A 1 192 ? 0.743 -0.831 0.988 1.00 98.75 192 PHE A CA 1
ATOM 1550 C C . PHE A 1 192 ? 1.593 -1.837 0.226 1.00 98.75 192 PHE A C 1
ATOM 1552 O O . PHE A 1 192 ? 2.263 -2.668 0.841 1.00 98.75 192 PHE A O 1
ATOM 1559 N N . LEU A 1 193 ? 1.603 -1.724 -1.097 1.00 98.12 193 LEU A N 1
ATOM 1560 C CA . LEU A 1 193 ? 2.436 -2.519 -1.992 1.00 98.12 193 LEU A CA 1
ATOM 1561 C C . LEU A 1 193 ? 3.240 -1.602 -2.897 1.00 98.12 193 LEU A C 1
ATOM 1563 O O . LEU A 1 193 ? 2.715 -0.620 -3.419 1.00 98.12 193 LEU A O 1
ATOM 1567 N N . VAL A 1 194 ? 4.502 -1.958 -3.107 1.00 98.06 194 VAL A N 1
ATOM 1568 C CA . VAL A 1 194 ? 5.349 -1.341 -4.125 1.00 98.06 194 VAL A CA 1
ATOM 1569 C C . VAL A 1 194 ? 5.713 -2.393 -5.157 1.00 98.06 194 VAL A C 1
ATOM 1571 O O . VAL A 1 194 ? 6.168 -3.478 -4.793 1.00 98.06 194 VAL A O 1
ATOM 1574 N N . TYR A 1 195 ? 5.570 -2.052 -6.432 1.00 97.62 195 TYR A N 1
ATOM 1575 C CA . TYR A 1 195 ? 6.055 -2.837 -7.565 1.00 97.62 195 TYR A CA 1
ATOM 1576 C C . TYR A 1 195 ? 7.133 -2.050 -8.304 1.00 97.62 195 TYR A C 1
ATOM 1578 O O . TYR A 1 195 ? 7.003 -0.838 -8.475 1.00 97.62 195 TYR A O 1
ATOM 1586 N N . GLY A 1 196 ? 8.187 -2.737 -8.745 1.00 96.88 196 GLY A N 1
ATOM 1587 C CA . GLY A 1 196 ? 9.113 -2.181 -9.732 1.00 96.88 196 GLY A CA 1
ATOM 1588 C C . GLY A 1 196 ? 8.478 -2.238 -11.119 1.00 96.88 196 GLY A C 1
ATOM 1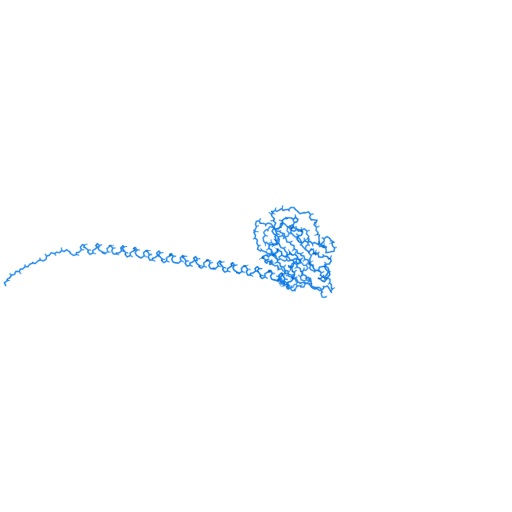589 O O . GLY A 1 196 ? 7.912 -3.270 -11.493 1.00 96.88 196 GLY A O 1
ATOM 1590 N N . GLN A 1 197 ? 8.553 -1.140 -11.865 1.00 97.62 197 GLN A N 1
ATOM 1591 C CA . GLN A 1 197 ? 8.073 -1.089 -13.240 1.00 97.62 197 GLN A CA 1
ATOM 1592 C C . GLN A 1 197 ? 9.119 -1.704 -14.180 1.00 97.62 197 GLN A C 1
ATOM 1594 O O . GLN A 1 197 ? 10.314 -1.493 -13.988 1.00 97.62 197 GLN A O 1
ATOM 1599 N N . PRO A 1 198 ? 8.713 -2.442 -15.228 1.00 97.25 198 PRO A N 1
ATOM 1600 C CA . PRO A 1 198 ? 9.656 -3.045 -16.170 1.00 97.25 198 PRO A CA 1
ATOM 1601 C C . PRO A 1 198 ? 10.413 -2.006 -17.009 1.00 97.25 198 PRO A C 1
ATOM 1603 O O . PRO A 1 198 ? 11.432 -2.333 -17.614 1.00 97.25 198 PRO A O 1
ATOM 1606 N N . ARG A 1 199 ? 9.880 -0.782 -17.106 1.00 96.00 199 ARG A N 1
ATOM 1607 C CA . ARG A 1 199 ? 10.448 0.355 -17.834 1.00 96.00 199 ARG A CA 1
ATOM 1608 C C . ARG A 1 199 ? 10.109 1.652 -17.095 1.00 96.00 199 ARG A C 1
ATOM 1610 O O . ARG A 1 199 ? 9.084 1.725 -16.415 1.00 96.00 199 ARG A O 1
ATOM 1617 N N . ALA A 1 200 ? 10.957 2.660 -17.262 1.00 94.69 200 ALA A N 1
ATOM 1618 C CA . ALA A 1 200 ? 10.674 4.017 -16.806 1.00 94.69 200 ALA A CA 1
ATOM 1619 C C . ALA A 1 200 ? 9.627 4.703 -17.703 1.00 94.69 200 ALA A C 1
ATOM 1621 O O . ALA A 1 200 ? 9.502 4.346 -18.878 1.00 94.69 200 ALA A O 1
ATOM 1622 N N . ASP A 1 201 ? 8.914 5.682 -17.142 1.00 93.00 201 ASP A N 1
ATOM 1623 C CA . ASP A 1 201 ? 7.954 6.563 -17.826 1.00 93.00 201 ASP A CA 1
ATOM 1624 C C . ASP A 1 201 ? 6.916 5.800 -18.674 1.00 93.00 201 ASP A C 1
ATOM 1626 O O . ASP A 1 201 ? 6.754 5.989 -19.882 1.00 93.00 201 ASP A O 1
ATOM 1630 N N . MET A 1 202 ? 6.241 4.843 -18.035 1.00 96.75 202 MET A N 1
ATOM 1631 C CA . MET A 1 202 ? 5.214 4.027 -18.676 1.00 96.75 202 MET A CA 1
ATOM 1632 C C . MET A 1 202 ? 3.894 4.791 -18.809 1.00 96.75 202 MET A C 1
ATOM 1634 O O . MET A 1 202 ? 3.545 5.635 -17.987 1.00 96.75 202 MET A O 1
ATOM 1638 N N . THR A 1 203 ? 3.107 4.446 -19.827 1.00 96.75 203 THR A N 1
ATOM 1639 C CA . THR A 1 203 ? 1.726 4.927 -19.963 1.00 96.75 203 THR A CA 1
ATOM 1640 C C . THR A 1 203 ? 0.757 3.982 -19.258 1.00 96.75 203 THR A C 1
ATOM 1642 O O . THR A 1 203 ? 0.886 2.763 -19.373 1.00 96.75 203 THR A O 1
ATOM 1645 N N . PHE A 1 204 ? -0.223 4.563 -18.567 1.00 97.50 204 PHE A N 1
ATOM 1646 C CA . PHE A 1 204 ? -1.272 3.861 -17.835 1.00 97.50 204 PHE A CA 1
ATOM 1647 C C . PHE A 1 204 ? -2.643 4.316 -18.345 1.00 97.50 204 PHE A C 1
ATOM 1649 O O . PHE A 1 204 ? -2.874 5.515 -18.504 1.00 97.50 204 PHE A O 1
ATOM 1656 N N . ASP A 1 205 ? -3.544 3.368 -18.606 1.00 97.00 205 ASP A N 1
ATOM 1657 C CA . ASP A 1 205 ? -4.873 3.647 -19.172 1.00 97.00 205 ASP A CA 1
ATOM 1658 C C . ASP A 1 205 ? -5.911 4.031 -18.106 1.00 97.00 205 ASP A C 1
ATOM 1660 O O . ASP A 1 205 ? -7.046 4.387 -18.432 1.00 97.00 205 ASP A O 1
ATOM 1664 N N . GLU A 1 206 ? -5.580 3.890 -16.822 1.00 96.56 206 GLU A N 1
ATOM 1665 C CA . GLU A 1 206 ? -6.521 4.151 -15.743 1.00 96.56 206 GLU A CA 1
ATOM 1666 C C . GLU A 1 206 ? -6.879 5.639 -15.691 1.00 96.56 206 GLU A C 1
ATOM 1668 O O . GLU A 1 206 ? -6.029 6.531 -15.687 1.00 96.56 206 GLU A O 1
ATOM 1673 N N . THR A 1 207 ? -8.181 5.918 -15.615 1.00 94.94 207 THR A N 1
ATOM 1674 C CA . THR A 1 207 ? -8.671 7.286 -15.448 1.00 94.94 207 THR A CA 1
ATOM 1675 C C . THR A 1 207 ? -8.251 7.821 -14.091 1.00 94.94 207 THR A C 1
ATOM 1677 O O . THR A 1 207 ? -8.452 7.149 -13.082 1.00 94.94 207 THR A O 1
ATOM 1680 N N . ARG A 1 208 ? -7.735 9.052 -14.045 1.00 97.00 208 ARG A N 1
ATOM 1681 C CA . ARG A 1 208 ? -7.388 9.664 -12.765 1.00 97.00 208 ARG A CA 1
ATOM 1682 C C . ARG A 1 208 ? -8.629 9.862 -11.899 1.00 97.00 208 ARG A C 1
ATOM 1684 O O . ARG A 1 208 ? -9.632 10.398 -12.372 1.00 97.00 208 ARG A O 1
ATOM 1691 N N . LEU A 1 209 ? -8.548 9.434 -10.645 1.00 96.81 209 LEU A N 1
ATOM 1692 C CA . LEU A 1 209 ? -9.624 9.558 -9.667 1.00 96.81 209 LEU A CA 1
ATOM 1693 C C . LEU A 1 209 ? -9.229 10.570 -8.601 1.00 96.81 209 LEU A C 1
ATOM 1695 O O . LEU A 1 209 ? -8.155 10.472 -8.009 1.00 96.81 209 LEU A O 1
ATOM 1699 N N . HIS A 1 210 ? -10.130 11.506 -8.330 1.00 93.69 210 HIS A N 1
ATOM 1700 C CA . HIS A 1 210 ? -9.965 12.471 -7.251 1.00 93.69 210 HIS A CA 1
ATOM 1701 C C . HIS A 1 210 ? -10.260 11.845 -5.881 1.00 93.69 210 HIS A C 1
ATOM 1703 O O . HIS A 1 210 ? -10.562 10.651 -5.769 1.00 93.69 210 HIS A O 1
ATOM 1709 N N . ASN A 1 211 ? -10.144 12.649 -4.823 1.00 92.06 211 ASN A N 1
ATOM 1710 C CA . ASN A 1 211 ? -10.470 12.271 -3.447 1.00 92.06 211 ASN A CA 1
ATOM 1711 C C . ASN A 1 211 ? -11.993 12.099 -3.248 1.00 92.06 211 ASN A C 1
ATOM 1713 O O . ASN A 1 211 ? -12.652 12.925 -2.622 1.00 92.06 211 ASN A O 1
ATOM 1717 N N . ASP A 1 212 ? -12.534 11.031 -3.831 1.00 93.19 212 ASP A N 1
ATOM 1718 C CA . ASP A 1 212 ? -13.897 10.540 -3.661 1.00 93.19 212 ASP A CA 1
ATOM 1719 C C . ASP A 1 212 ? -13.846 9.024 -3.415 1.00 93.19 212 ASP A C 1
ATOM 1721 O O . ASP A 1 212 ? -13.443 8.258 -4.296 1.00 93.19 212 ASP A O 1
ATOM 1725 N N . LEU A 1 213 ? -14.186 8.597 -2.193 1.00 85.94 213 LEU A N 1
ATOM 1726 C CA . LEU A 1 213 ? -14.167 7.184 -1.799 1.00 85.94 213 LEU A CA 1
ATOM 1727 C C . LEU A 1 213 ? -15.421 6.433 -2.254 1.00 85.94 213 LEU A C 1
ATOM 1729 O O . LEU A 1 213 ? -15.415 5.200 -2.291 1.00 85.94 213 LEU A O 1
ATOM 1733 N N . GLU A 1 214 ? -16.484 7.158 -2.590 1.00 91.44 214 GLU A N 1
ATOM 1734 C CA . GLU A 1 214 ? -17.742 6.587 -3.066 1.00 91.44 214 GLU A CA 1
ATOM 1735 C C . GLU A 1 214 ? -17.715 6.333 -4.579 1.00 91.44 214 GLU A C 1
ATOM 1737 O O . GLU A 1 214 ? -18.599 5.657 -5.109 1.00 91.44 214 GLU A O 1
ATOM 1742 N N . ASP A 1 215 ? -16.668 6.794 -5.277 1.00 96.06 215 ASP A N 1
ATOM 1743 C CA . ASP A 1 215 ? -16.436 6.447 -6.674 1.00 96.06 215 ASP A CA 1
ATOM 1744 C C . ASP A 1 215 ? -16.317 4.925 -6.827 1.00 96.06 215 ASP A C 1
ATOM 1746 O O . ASP A 1 215 ? -15.352 4.286 -6.395 1.00 96.06 215 ASP A O 1
ATOM 1750 N N . VAL A 1 216 ? -17.311 4.341 -7.493 1.00 95.31 216 VAL A N 1
ATOM 1751 C CA . VAL A 1 216 ? -17.444 2.893 -7.680 1.00 95.31 216 VAL A CA 1
ATOM 1752 C C . VAL A 1 216 ? -16.243 2.261 -8.382 1.00 95.31 216 VAL A C 1
ATOM 1754 O O . VAL A 1 216 ? -16.014 1.066 -8.211 1.00 95.31 216 VAL A O 1
ATOM 1757 N N . ARG A 1 217 ? -15.449 3.043 -9.128 1.00 96.31 217 ARG A N 1
ATOM 1758 C CA . ARG A 1 217 ? -14.221 2.580 -9.793 1.00 96.31 217 ARG A CA 1
ATOM 1759 C C . ARG A 1 217 ? -13.099 2.250 -8.808 1.00 96.31 217 ARG A C 1
ATOM 1761 O O . ARG A 1 217 ? -12.131 1.605 -9.201 1.00 96.31 217 ARG A O 1
ATOM 1768 N N . ARG A 1 218 ? -13.215 2.671 -7.543 1.00 97.44 218 ARG A N 1
ATOM 1769 C CA . ARG A 1 218 ? -12.299 2.268 -6.468 1.00 97.44 218 ARG A CA 1
ATOM 1770 C C . ARG A 1 218 ? -12.624 0.895 -5.885 1.00 97.44 218 ARG A C 1
ATOM 1772 O O . ARG A 1 218 ? -11.764 0.319 -5.228 1.00 97.44 218 ARG A O 1
ATOM 1779 N N . ASN A 1 219 ? -13.836 0.384 -6.082 1.00 97.44 219 ASN A N 1
ATOM 1780 C CA . ASN A 1 219 ? -14.237 -0.928 -5.578 1.00 97.44 219 ASN A CA 1
ATOM 1781 C C . ASN A 1 219 ? -13.783 -2.030 -6.537 1.00 97.44 219 ASN A C 1
ATOM 1783 O O . ASN A 1 219 ? -13.638 -1.792 -7.736 1.00 97.44 219 ASN A O 1
ATOM 1787 N N . ASN A 1 220 ? -13.642 -3.255 -6.027 1.00 97.19 220 ASN A N 1
ATOM 1788 C CA . ASN A 1 220 ? -13.282 -4.428 -6.833 1.00 97.19 220 ASN A CA 1
ATOM 1789 C C . ASN A 1 220 ? -11.978 -4.254 -7.630 1.00 97.19 220 ASN A C 1
ATOM 1791 O O . ASN A 1 220 ? -11.797 -4.857 -8.690 1.00 97.19 220 ASN A O 1
ATOM 1795 N N . PHE A 1 221 ? -11.067 -3.422 -7.126 1.00 97.81 221 PHE A N 1
ATOM 1796 C CA . PHE A 1 221 ? -9.715 -3.337 -7.642 1.00 97.81 221 PHE A CA 1
ATOM 1797 C C . PHE A 1 221 ? -8.975 -4.649 -7.350 1.00 97.81 221 PHE A C 1
ATOM 1799 O O . PHE A 1 221 ? -9.306 -5.386 -6.418 1.00 97.81 221 PHE A O 1
ATOM 1806 N N . SER A 1 222 ? -7.954 -4.948 -8.148 1.00 97.00 222 SER A N 1
ATOM 1807 C CA . SER A 1 222 ? -7.044 -6.056 -7.881 1.00 97.00 222 SER A CA 1
ATOM 1808 C C . SER A 1 222 ? -5.617 -5.625 -8.167 1.00 97.00 222 SER A C 1
ATOM 1810 O O . SER A 1 222 ? -5.255 -5.395 -9.325 1.00 97.00 222 SER A O 1
ATOM 1812 N N . CYS A 1 223 ? -4.784 -5.579 -7.122 1.00 96.44 223 CYS A N 1
ATOM 1813 C CA . CYS A 1 223 ? -3.354 -5.310 -7.285 1.00 96.44 223 CYS A CA 1
ATOM 1814 C C . CYS A 1 223 ? -2.694 -6.305 -8.249 1.00 96.44 223 CYS A C 1
ATOM 1816 O O . CYS A 1 223 ? -1.826 -5.921 -9.028 1.00 96.44 223 CYS A O 1
ATOM 1818 N N . ARG A 1 224 ? -3.129 -7.573 -8.223 1.00 95.94 224 ARG A N 1
ATOM 1819 C CA . ARG A 1 224 ? -2.583 -8.643 -9.071 1.00 95.94 224 ARG A CA 1
ATOM 1820 C C . ARG A 1 224 ? -2.937 -8.456 -10.539 1.00 95.94 224 ARG A C 1
ATOM 1822 O O . ARG A 1 224 ? -2.058 -8.557 -11.388 1.00 95.94 224 ARG A O 1
ATOM 1829 N N . GLU A 1 225 ? -4.196 -8.147 -10.851 1.00 96.81 225 GLU A N 1
ATOM 1830 C CA . GLU A 1 225 ? -4.582 -7.902 -12.246 1.00 96.81 225 GLU A CA 1
ATOM 1831 C C . GLU A 1 225 ? -3.951 -6.612 -12.784 1.00 96.81 225 GLU A C 1
ATOM 1833 O O . GLU A 1 225 ? -3.528 -6.588 -13.938 1.00 96.81 225 GLU A O 1
ATOM 1838 N N . PHE A 1 226 ? -3.790 -5.575 -11.950 1.00 97.75 226 PHE A N 1
ATOM 1839 C CA . PHE A 1 226 ? -3.036 -4.377 -12.332 1.00 97.75 226 PHE A CA 1
ATOM 1840 C C . PHE A 1 226 ? -1.565 -4.706 -12.624 1.00 97.75 226 PHE A C 1
ATOM 1842 O O . PHE A 1 226 ? -1.045 -4.344 -13.680 1.00 97.75 226 PHE A O 1
ATOM 1849 N N . ALA A 1 227 ? -0.901 -5.437 -11.722 1.00 96.88 227 ALA A N 1
ATOM 1850 C CA . ALA A 1 227 ? 0.482 -5.872 -11.899 1.00 96.88 227 ALA A CA 1
ATOM 1851 C C . ALA A 1 227 ? 0.651 -6.690 -13.188 1.00 96.88 227 ALA A C 1
ATOM 1853 O O . ALA A 1 227 ? 1.523 -6.399 -14.006 1.00 96.88 227 ALA A O 1
ATOM 1854 N N . LYS A 1 228 ? -0.246 -7.650 -13.427 1.00 96.75 228 LYS A N 1
ATOM 1855 C CA . LYS A 1 228 ? -0.260 -8.472 -14.638 1.00 96.75 228 LYS A CA 1
ATOM 1856 C C . LYS A 1 228 ? -0.488 -7.646 -15.904 1.00 96.75 228 LYS A C 1
ATOM 1858 O O . LYS A 1 228 ? 0.227 -7.852 -16.881 1.00 96.75 228 LYS A O 1
ATOM 1863 N N . LYS A 1 229 ? -1.442 -6.705 -15.897 1.00 98.12 229 LYS A N 1
ATOM 1864 C CA . LYS A 1 229 ? -1.744 -5.825 -17.042 1.00 98.12 229 LYS A CA 1
ATOM 1865 C C . LYS A 1 229 ? -0.499 -5.077 -17.523 1.00 98.12 229 LYS A C 1
ATOM 1867 O O . LYS A 1 229 ? -0.284 -4.962 -18.728 1.00 98.12 229 LYS A O 1
ATOM 1872 N N . TYR A 1 230 ? 0.327 -4.607 -16.591 1.00 97.94 230 TYR A N 1
ATOM 1873 C CA . TYR A 1 230 ? 1.513 -3.803 -16.887 1.00 97.94 230 TYR A CA 1
ATOM 1874 C C . TYR A 1 230 ? 2.834 -4.580 -16.837 1.00 97.94 230 TYR A C 1
ATOM 1876 O O . TYR A 1 230 ? 3.904 -3.972 -16.886 1.00 97.94 230 TYR A O 1
ATOM 1884 N N . ASN A 1 231 ? 2.780 -5.917 -16.809 1.00 97.25 231 ASN A N 1
ATOM 1885 C CA . ASN A 1 231 ? 3.949 -6.799 -16.738 1.00 97.25 231 ASN A CA 1
ATOM 1886 C C . ASN A 1 231 ? 4.882 -6.475 -15.564 1.00 97.25 231 ASN A C 1
ATOM 1888 O O . ASN A 1 231 ? 6.109 -6.531 -15.685 1.00 97.25 231 ASN A O 1
ATOM 1892 N N . PHE A 1 232 ? 4.303 -6.120 -14.424 1.00 95.69 232 PHE A N 1
ATOM 1893 C CA . PHE A 1 232 ? 5.053 -6.069 -13.184 1.00 95.69 232 PHE A CA 1
ATOM 1894 C C . PHE A 1 232 ? 5.374 -7.500 -12.767 1.00 95.69 232 PHE A C 1
ATOM 1896 O O . PHE A 1 232 ? 4.607 -8.432 -13.010 1.00 95.69 232 PHE A O 1
ATOM 1903 N N . SER A 1 233 ? 6.539 -7.674 -12.151 1.00 93.06 233 SER A N 1
ATOM 1904 C CA . SER A 1 233 ? 6.860 -8.936 -11.491 1.00 93.06 233 SER A CA 1
ATOM 1905 C C . SER A 1 233 ? 6.124 -9.008 -10.143 1.00 93.06 233 SER A C 1
ATOM 1907 O O . SER A 1 233 ? 5.036 -8.460 -9.984 1.00 93.06 233 SER A O 1
ATOM 1909 N N . LYS A 1 234 ? 6.718 -9.646 -9.139 1.00 92.75 234 LYS A N 1
ATOM 1910 C CA . LYS A 1 234 ? 6.166 -9.651 -7.783 1.00 92.75 234 LYS A CA 1
ATOM 1911 C C . LYS A 1 234 ? 6.348 -8.288 -7.092 1.00 92.75 234 LYS A C 1
ATOM 1913 O O . LYS A 1 234 ? 7.276 -7.547 -7.442 1.00 92.75 234 LYS A O 1
ATOM 1918 N N . PRO A 1 235 ? 5.546 -7.965 -6.062 1.00 95.38 235 PRO A N 1
ATOM 1919 C CA . PRO A 1 235 ? 5.779 -6.778 -5.245 1.00 95.38 235 PRO A CA 1
ATOM 1920 C C . PRO A 1 235 ? 7.187 -6.798 -4.633 1.00 95.38 235 PRO A C 1
ATOM 1922 O O . PRO A 1 235 ? 7.652 -7.809 -4.098 1.00 95.38 235 PRO A O 1
ATOM 1925 N N . VAL A 1 236 ? 7.879 -5.660 -4.693 1.00 95.25 236 VAL A N 1
ATOM 1926 C CA . VAL A 1 236 ? 9.237 -5.507 -4.151 1.00 95.25 236 VAL A CA 1
ATOM 1927 C C . VAL A 1 236 ? 9.220 -5.240 -2.654 1.00 95.25 236 VAL A C 1
ATOM 1929 O O . VAL A 1 236 ? 10.122 -5.693 -1.948 1.00 95.25 236 VAL A O 1
ATOM 1932 N N . ALA A 1 237 ? 8.199 -4.537 -2.159 1.00 96.38 237 ALA A N 1
ATOM 1933 C CA . ALA A 1 237 ? 8.064 -4.182 -0.756 1.00 96.38 237 ALA A CA 1
ATOM 1934 C C . ALA A 1 237 ? 6.595 -4.124 -0.323 1.00 96.38 237 ALA A C 1
ATOM 1936 O O . ALA A 1 237 ? 5.704 -3.858 -1.131 1.00 96.38 237 ALA A O 1
ATOM 1937 N N . VAL A 1 238 ? 6.361 -4.352 0.969 1.00 97.44 238 VAL A N 1
ATOM 1938 C CA . VAL A 1 238 ? 5.033 -4.323 1.589 1.00 97.44 238 VAL A CA 1
ATOM 1939 C C . VAL A 1 238 ? 5.090 -3.759 3.006 1.00 97.44 238 VAL A C 1
ATOM 1941 O O . VAL A 1 238 ? 6.106 -3.853 3.697 1.00 97.44 238 VAL A O 1
ATOM 1944 N N . ASN A 1 239 ? 3.981 -3.187 3.456 1.00 97.88 239 ASN A N 1
ATOM 1945 C CA . ASN A 1 239 ? 3.673 -2.990 4.869 1.00 97.88 239 ASN A CA 1
ATOM 1946 C C . ASN A 1 239 ? 2.153 -2.848 5.017 1.00 97.88 239 ASN A C 1
ATOM 1948 O O . ASN A 1 239 ? 1.454 -2.604 4.035 1.00 97.88 239 ASN A O 1
ATOM 1952 N N . PHE A 1 240 ? 1.618 -3.000 6.221 1.00 98.50 240 PHE A N 1
ATOM 1953 C CA . PHE A 1 240 ? 0.190 -2.810 6.459 1.00 98.50 240 PHE A CA 1
ATOM 1954 C C . PHE A 1 240 ? -0.086 -2.430 7.912 1.00 98.50 240 PHE A C 1
ATOM 1956 O O . PHE A 1 240 ? 0.736 -2.664 8.800 1.00 98.50 240 PHE A O 1
ATOM 1963 N N . PHE A 1 241 ? -1.261 -1.864 8.151 1.00 98.69 241 PHE A N 1
ATOM 1964 C CA . PHE A 1 241 ? -1.805 -1.612 9.485 1.00 98.69 241 PHE A CA 1
ATOM 1965 C C . PHE A 1 241 ? -3.282 -2.002 9.530 1.00 98.69 241 PHE A C 1
ATOM 1967 O O . PHE A 1 241 ? -3.899 -2.257 8.492 1.00 98.69 241 PHE A O 1
ATOM 1974 N N . TYR A 1 242 ? -3.844 -2.023 10.735 1.00 98.56 242 TYR A N 1
ATOM 1975 C CA . TYR A 1 242 ? -5.283 -2.102 10.941 1.00 98.56 242 TYR A CA 1
ATOM 1976 C C . TYR A 1 242 ? -5.862 -0.744 11.300 1.00 98.56 242 TYR A C 1
ATOM 1978 O O . TYR A 1 242 ? -5.228 0.029 12.016 1.00 98.56 242 TYR A O 1
ATOM 1986 N N . ALA A 1 243 ? -7.085 -0.487 10.853 1.00 97.94 243 ALA A N 1
ATOM 1987 C CA . ALA A 1 243 ? -7.887 0.613 11.368 1.00 97.94 243 ALA A CA 1
ATOM 1988 C C . ALA A 1 243 ? -9.350 0.181 11.509 1.00 97.94 243 ALA A C 1
ATOM 1990 O O . ALA A 1 243 ? -9.817 -0.721 10.810 1.00 97.94 243 ALA A O 1
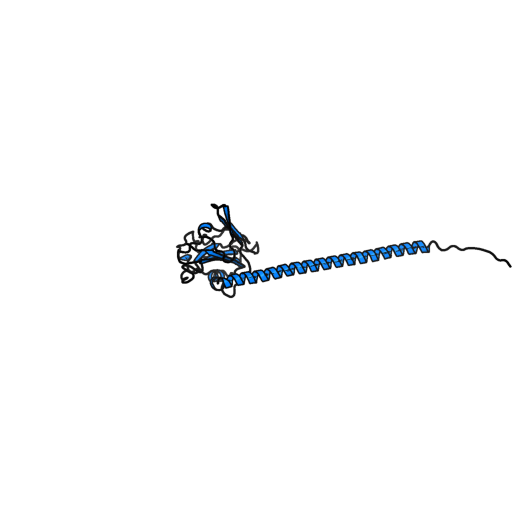ATOM 1991 N N . ARG A 1 244 ? -10.070 0.824 12.427 1.00 96.69 244 ARG A N 1
ATOM 1992 C CA . ARG A 1 244 ? -11.517 0.668 12.615 1.00 96.69 244 ARG A CA 1
ATOM 1993 C C . ARG A 1 244 ? -12.136 1.987 13.044 1.00 96.69 244 ARG A C 1
ATOM 1995 O O . ARG A 1 244 ? -11.466 2.799 13.683 1.00 96.69 244 ARG A O 1
ATOM 2002 N N . THR A 1 245 ? -13.420 2.143 12.770 1.00 92.69 245 THR A N 1
ATOM 2003 C CA . THR A 1 245 ? -14.239 3.202 13.359 1.00 92.69 245 THR A CA 1
ATOM 2004 C C . THR A 1 245 ? -14.945 2.618 14.577 1.00 92.69 245 THR A C 1
ATOM 2006 O O . THR A 1 245 ? -15.586 1.568 14.472 1.00 92.69 245 THR A O 1
ATOM 2009 N N . LEU A 1 246 ? -14.741 3.250 15.735 1.00 78.94 246 LEU A N 1
ATOM 2010 C CA . LEU A 1 246 ? -15.381 2.881 17.003 1.00 78.94 246 LEU A CA 1
ATOM 2011 C C . LEU A 1 246 ? -16.840 3.350 17.028 1.00 78.94 246 LEU A C 1
ATOM 2013 O O . LEU A 1 246 ? -17.098 4.468 16.538 1.00 78.94 246 LEU A O 1
#

pLDDT: mean 87.23, std 16.51, range [31.19, 98.75]

Foldseek 3Di:
DDDDDDDDDDDPPVVVVVVVVVVVVVVVVVVVVVVVVVVVVVVVVVVVVVVVVVVVVVVLVVQQVVQQVLCVVVVVVPQAQYDPFRASKAKWFWQQQVVPSDIDTFDSAAEDELVSFQDPTPWIFIDDDQAWWKKKWKWWQQVQAVVCRQFPTQTQWIATLAGDTIGDRPRTQEDHGTDDHDAPRDKIKIKMFMWTAPDHPDDDPRHRHYHDSPPSVRTPDGPVVVCVVRVTDHTNYMTIYIYHDD

Organism: Bemisia tabaci (NCBI:txid7038)

Secondary structure (DSSP, 8-state):
-----------HHHHHHHHHHHHHHHHHHHHHHHHHHHHHHHHHHHHHHHHHHHHHHHHHHHHHHHHHHHHHHTTHHHHTT-TT----EE-EEEEEETTTTEEEE--SSEE--GGGGSSPPSEEE-S--SSSEEEEEEEETTSSBTTB-TTPSEEEEEEEEEESSB--TTEEEE------PPTTS--EEEEEEEEE-SSSS----PPPB-S-SS-GGGTT--HHHHHHHTT--S-SEEEEEEE---

Radius of gyration: 34.58 Å; chains: 1; bounding box: 138×44×44 Å

InterPro domains:
  IPR008914 Phosphatidylethanolamine-binding protein [PF01161] (123-227)
  IPR035810 Phosphatidylethanolamine-binding protein, eukaryotic [PTHR11362] (68-244)
  IPR035810 Phosphatidylethanolamine-binding protein, eukaryotic [cd00866] (109-243)
  IPR036610 PEBP-like superfamily [G3DSA:3.90.280.10] (63-246)
  IPR036610 PEBP-like superfamily [SSF49777] (71-244)

Sequence (246 aa):
MKLHCSKWRSGCAWLHFIHSFNDNFILITKMDSFLSSMIKNVVVLVELFLAASAEKVKLSEMSRVMIEMELRKHGIIPDVVGDMESPNNLIKITYTIPNKNETRFVRFGNDLQPTDLSNCPTNIEWPGYLEDDYTLMMVDPDCPSRLNSSQREKIHWLIVNNPGQVLRKKDTLFDYIGPQPSQGTGYHRYVFLVYGQPRADMTFDETRLHNDLEDVRRNNFSCREFAKKYNFSKPVAVNFFYARTL